Protein AF-A0A6V2JME9-F1 (afdb_monomer_lite)

Radius of gyration: 41.42 Å; chains: 1; bounding box: 98×35×108 Å

Structure (mmCIF, N/CA/C/O backbone):
data_AF-A0A6V2JME9-F1
#
_entry.id   AF-A0A6V2JME9-F1
#
loop_
_atom_site.group_PDB
_atom_site.id
_atom_site.type_symbol
_atom_site.label_atom_id
_atom_site.label_alt_id
_atom_site.label_comp_id
_atom_site.label_asym_id
_atom_site.label_entity_id
_atom_site.label_seq_id
_atom_site.pdbx_PDB_ins_code
_atom_site.Cartn_x
_atom_site.Cartn_y
_atom_site.Cartn_z
_atom_site.occupancy
_atom_site.B_iso_or_equiv
_atom_site.auth_seq_id
_atom_site.auth_comp_id
_atom_site.auth_asym_id
_atom_site.auth_atom_id
_atom_site.pdbx_PDB_model_num
ATOM 1 N N . MET A 1 1 ? 2.080 -9.497 -1.706 1.00 60.25 1 MET A N 1
ATOM 2 C CA . MET A 1 1 ? 0.719 -9.944 -1.326 1.00 60.25 1 MET A CA 1
ATOM 3 C C . MET A 1 1 ? 0.664 -10.525 0.086 1.00 60.25 1 MET A C 1
ATOM 5 O O . MET A 1 1 ? -0.126 -10.019 0.868 1.00 60.25 1 MET A O 1
ATOM 9 N N . LEU A 1 2 ? 1.552 -11.453 0.469 1.00 65.81 2 LEU A N 1
ATOM 10 C CA . LEU A 1 2 ? 1.567 -12.082 1.808 1.00 65.81 2 LEU A CA 1
ATOM 11 C C . LEU A 1 2 ? 1.598 -11.101 3.001 1.00 65.81 2 LEU A C 1
ATOM 13 O O . LEU A 1 2 ? 0.874 -11.279 3.971 1.00 65.81 2 LEU A O 1
ATOM 17 N N . ARG A 1 3 ? 2.382 -10.016 2.930 1.00 70.62 3 ARG A N 1
ATOM 18 C CA . ARG A 1 3 ? 2.455 -9.028 4.026 1.00 70.62 3 ARG A CA 1
ATOM 19 C C . ARG A 1 3 ? 1.145 -8.251 4.232 1.00 70.62 3 ARG A C 1
ATOM 21 O O . ARG A 1 3 ? 0.816 -7.917 5.359 1.00 70.62 3 ARG A O 1
ATOM 28 N N . SER A 1 4 ? 0.388 -7.993 3.161 1.00 71.69 4 SER A N 1
ATOM 29 C CA . SER A 1 4 ? -0.905 -7.295 3.235 1.00 71.69 4 SER A CA 1
ATOM 30 C C . SER A 1 4 ? -2.013 -8.207 3.759 1.00 71.69 4 SER A C 1
ATOM 32 O O . SER A 1 4 ? -2.844 -7.747 4.535 1.00 71.69 4 SER A O 1
ATOM 34 N N . THR A 1 5 ? -2.006 -9.491 3.391 1.00 79.69 5 THR A N 1
ATOM 35 C CA . THR A 1 5 ? -2.973 -10.470 3.908 1.00 79.69 5 THR A CA 1
ATOM 36 C C . THR A 1 5 ? -2.734 -10.767 5.384 1.00 79.69 5 THR A C 1
ATOM 38 O O . THR A 1 5 ? -3.691 -10.837 6.143 1.00 79.69 5 THR A O 1
ATOM 41 N N . LEU A 1 6 ? -1.468 -10.867 5.807 1.00 80.62 6 LEU A N 1
ATOM 42 C CA . LEU A 1 6 ? -1.112 -11.048 7.216 1.00 80.62 6 LEU A CA 1
ATOM 43 C C . LEU A 1 6 ? -1.459 -9.819 8.063 1.00 80.62 6 LEU A C 1
ATOM 45 O O . LEU A 1 6 ? -1.988 -9.978 9.157 1.00 80.62 6 LEU A O 1
ATOM 49 N N . LEU A 1 7 ? -1.206 -8.603 7.559 1.00 79.44 7 LEU A N 1
ATOM 50 C CA . LEU A 1 7 ? -1.550 -7.378 8.288 1.00 79.44 7 LEU A CA 1
ATOM 51 C C . LEU A 1 7 ? -3.068 -7.229 8.443 1.00 79.44 7 LEU A C 1
ATOM 53 O O . LEU A 1 7 ? -3.540 -6.951 9.539 1.00 79.44 7 LEU A O 1
ATOM 57 N N . ASN A 1 8 ? -3.832 -7.500 7.379 1.00 82.75 8 ASN A N 1
ATOM 58 C CA . ASN A 1 8 ? -5.292 -7.502 7.456 1.00 82.75 8 ASN A CA 1
ATOM 59 C C . ASN A 1 8 ? -5.793 -8.559 8.444 1.00 82.75 8 ASN A C 1
ATOM 61 O O . ASN 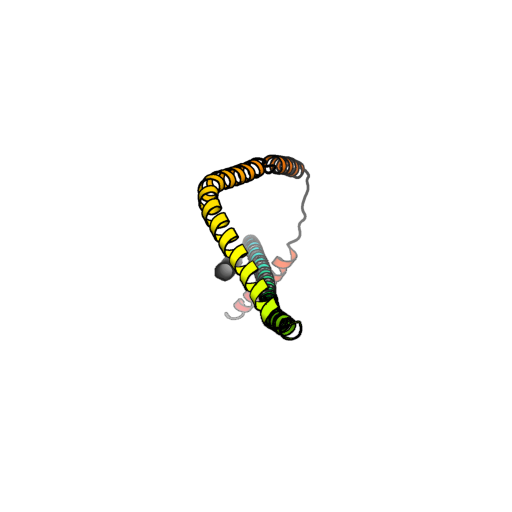A 1 8 ? -6.619 -8.236 9.288 1.00 82.75 8 ASN A O 1
ATOM 65 N N . ALA A 1 9 ? -5.274 -9.790 8.380 1.00 86.81 9 ALA A N 1
ATOM 66 C CA . ALA A 1 9 ? -5.647 -10.855 9.308 1.00 86.81 9 ALA A CA 1
ATOM 67 C C . ALA A 1 9 ? -5.371 -10.464 10.768 1.00 86.81 9 ALA A C 1
ATOM 69 O O . ALA A 1 9 ? -6.242 -10.636 11.609 1.00 86.81 9 ALA A O 1
ATOM 70 N N . ALA A 1 10 ? -4.215 -9.857 11.055 1.00 88.88 10 ALA A N 1
ATOM 71 C CA . ALA A 1 10 ? -3.887 -9.378 12.396 1.00 88.88 10 ALA A CA 1
ATOM 72 C C . ALA A 1 10 ? -4.810 -8.239 12.875 1.00 88.88 10 ALA A C 1
ATOM 74 O O . ALA A 1 10 ? -5.124 -8.152 14.058 1.00 88.88 10 ALA A O 1
ATOM 75 N N . CYS A 1 11 ? -5.256 -7.352 11.980 1.00 89.62 11 CYS A N 1
ATOM 76 C CA . CYS A 1 11 ? -6.258 -6.337 12.318 1.00 89.62 11 CYS A CA 1
ATOM 77 C C . CYS A 1 11 ? -7.638 -6.957 12.582 1.00 89.62 11 CYS A C 1
ATOM 79 O O . CYS A 1 11 ? -8.321 -6.526 13.509 1.00 89.62 11 CYS A O 1
ATOM 81 N N . TYR A 1 12 ? -8.030 -7.983 11.819 1.00 90.44 12 TYR A N 1
ATOM 82 C CA . TYR A 1 12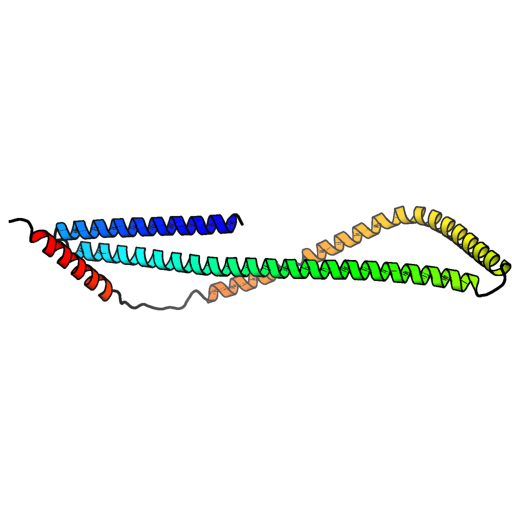 ? -9.270 -8.728 12.053 1.00 90.44 12 TYR A CA 1
ATOM 83 C C . TYR A 1 12 ? -9.262 -9.430 13.413 1.00 90.44 12 TYR A C 1
ATOM 85 O O . TYR A 1 12 ? -10.197 -9.233 14.183 1.00 90.44 12 TYR A O 1
ATOM 93 N N . THR A 1 13 ? -8.195 -10.160 13.752 1.00 93.81 13 THR A N 1
ATOM 94 C CA . THR A 1 13 ? -8.102 -10.847 15.051 1.00 93.81 13 THR A CA 1
ATOM 95 C C . THR A 1 13 ? -8.144 -9.856 16.211 1.00 93.81 13 THR A C 1
ATOM 97 O O . THR A 1 13 ? -8.895 -10.053 17.157 1.00 93.81 13 THR A O 1
ATOM 100 N N . LYS A 1 14 ? -7.424 -8.729 16.114 1.00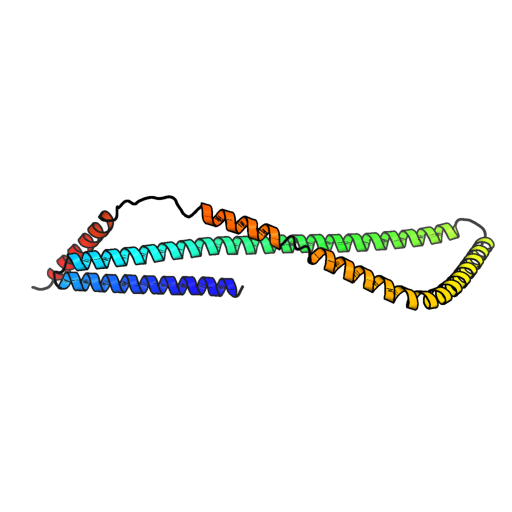 92.81 14 LYS A N 1
ATOM 101 C CA . LYS A 1 14 ? -7.467 -7.675 17.144 1.00 92.81 14 LYS A CA 1
ATOM 102 C C . LYS A 1 14 ? -8.853 -7.052 17.309 1.00 92.81 14 LYS A C 1
ATOM 104 O O . LYS A 1 14 ? -9.241 -6.702 18.418 1.00 92.81 14 LYS A O 1
ATOM 109 N N . LYS A 1 15 ? -9.599 -6.885 16.212 1.00 93.38 15 LYS A N 1
ATOM 110 C CA . LYS A 1 15 ? -10.977 -6.384 16.263 1.00 93.38 15 LYS A CA 1
ATOM 111 C C . LYS A 1 15 ? -11.900 -7.379 16.972 1.00 93.38 15 LYS A C 1
ATOM 113 O O . LYS A 1 15 ? -12.732 -6.954 17.767 1.00 93.38 15 LYS A O 1
ATOM 118 N N . GLU A 1 16 ? -11.750 -8.672 16.692 1.00 94.12 16 GLU A N 1
ATOM 119 C CA . GLU A 1 16 ? -12.508 -9.739 17.359 1.00 94.12 16 GLU A CA 1
ATOM 120 C C . GLU A 1 16 ? -12.180 -9.819 18.856 1.00 94.12 16 GLU A C 1
ATOM 122 O O . GLU A 1 16 ? -13.091 -9.932 19.673 1.00 94.12 16 GLU A O 1
ATOM 127 N N . GLU A 1 17 ? -10.906 -9.684 19.230 1.00 94.75 17 GLU A N 1
ATOM 128 C CA . GLU A 1 17 ? -10.467 -9.623 20.631 1.00 94.75 17 GLU A CA 1
ATOM 129 C C . GLU A 1 17 ? -11.091 -8.433 21.376 1.00 94.75 17 GLU A C 1
ATOM 131 O O . GLU A 1 17 ? -11.661 -8.611 22.452 1.00 94.75 17 GLU A O 1
ATOM 136 N N . ALA A 1 18 ? -11.049 -7.232 20.788 1.00 93.25 18 ALA A N 1
ATOM 137 C CA . ALA A 1 18 ? -11.673 -6.040 21.368 1.00 93.25 18 ALA A CA 1
ATOM 138 C C . ALA A 1 18 ? -13.199 -6.201 21.509 1.00 93.25 18 ALA A C 1
ATOM 140 O O . ALA A 1 18 ? -13.782 -5.808 22.520 1.00 93.25 18 ALA A O 1
ATOM 141 N N . GLN A 1 19 ? -13.852 -6.846 20.536 1.00 94.00 19 GLN A N 1
ATOM 142 C CA . GLN A 1 19 ? -15.281 -7.147 20.611 1.00 94.00 19 GLN A CA 1
ATOM 143 C C . GLN A 1 19 ? -15.602 -8.125 21.748 1.00 94.00 19 GLN A C 1
ATOM 145 O O . GLN A 1 19 ? -16.511 -7.872 22.537 1.00 94.00 19 GLN A O 1
ATOM 150 N N . ALA A 1 20 ? -14.828 -9.203 21.878 1.00 96.44 20 ALA A N 1
ATOM 151 C CA . ALA A 1 20 ? -14.991 -10.160 22.966 1.00 96.44 20 ALA A CA 1
ATOM 152 C C . ALA A 1 20 ? -14.788 -9.494 24.339 1.00 96.44 20 ALA A C 1
ATOM 154 O O . ALA A 1 20 ? -15.557 -9.741 25.269 1.00 96.44 20 ALA A O 1
ATOM 155 N N . ASN A 1 21 ? -13.803 -8.600 24.466 1.00 94.88 21 ASN A N 1
ATOM 156 C CA . ASN A 1 21 ? -13.582 -7.829 25.689 1.00 94.88 21 ASN A CA 1
ATOM 157 C C . ASN A 1 21 ? -14.759 -6.895 26.003 1.00 94.88 21 ASN A C 1
ATOM 159 O O . ASN A 1 21 ? -15.201 -6.839 27.152 1.00 94.88 21 ASN A O 1
ATOM 163 N N . ALA A 1 22 ? -15.309 -6.206 24.998 1.00 94.88 22 ALA A N 1
ATOM 164 C CA . ALA A 1 22 ? -16.492 -5.363 25.162 1.00 94.88 22 ALA A CA 1
ATOM 165 C C . ALA A 1 22 ? -17.704 -6.168 25.672 1.00 94.88 22 ALA A C 1
ATOM 167 O O . ALA A 1 22 ? -18.417 -5.711 26.572 1.00 94.88 22 ALA A O 1
ATOM 168 N N . ASP A 1 23 ? -17.90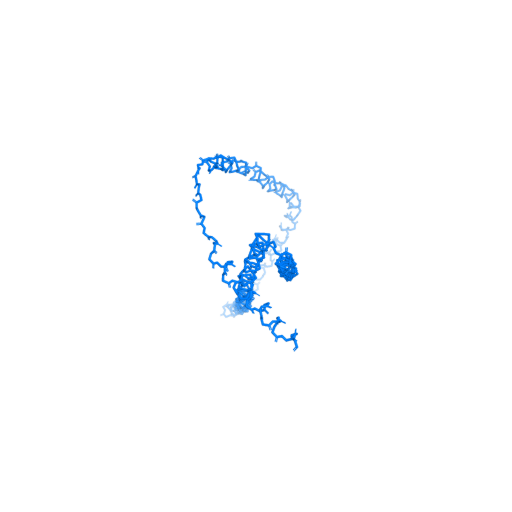8 -7.383 25.158 1.00 94.81 23 ASP A N 1
ATOM 169 C CA . ASP A 1 23 ? -18.977 -8.283 25.603 1.00 94.81 23 ASP A CA 1
ATOM 170 C C . ASP A 1 23 ? -18.750 -8.781 27.041 1.00 94.81 23 ASP A C 1
ATOM 172 O O . ASP A 1 23 ? -19.687 -8.837 27.841 1.00 94.81 23 ASP A O 1
ATOM 176 N N . ILE A 1 24 ? -17.501 -9.073 27.420 1.00 96.88 24 ILE A N 1
ATOM 177 C CA . ILE A 1 24 ? -17.141 -9.434 28.801 1.00 96.88 24 ILE A CA 1
ATOM 178 C C . ILE A 1 24 ? -17.448 -8.276 29.760 1.00 96.88 24 ILE A C 1
ATOM 180 O O . ILE A 1 24 ? -18.040 -8.489 30.822 1.00 96.88 24 ILE A O 1
ATOM 184 N N . TRP A 1 25 ? -17.074 -7.044 29.406 1.00 93.94 25 TRP A N 1
ATOM 185 C CA . TRP A 1 25 ? -17.381 -5.861 30.214 1.00 93.94 25 TRP A CA 1
ATOM 186 C C . TRP A 1 25 ? -18.884 -5.611 30.324 1.00 93.94 25 TRP A C 1
ATOM 188 O O . TRP A 1 25 ? -19.375 -5.274 31.402 1.00 93.94 25 TRP A O 1
ATOM 198 N N . TYR A 1 26 ? -19.631 -5.878 29.254 1.00 92.56 26 TYR A N 1
ATOM 199 C CA . TYR A 1 26 ? -21.087 -5.813 29.260 1.00 92.56 26 TYR A CA 1
ATOM 200 C C . TYR A 1 26 ? -21.717 -6.816 30.238 1.00 92.56 26 TYR A C 1
ATOM 202 O O . TYR A 1 26 ? -22.543 -6.440 31.070 1.00 92.56 26 TYR A O 1
ATOM 210 N N . GLN A 1 27 ? -21.278 -8.077 30.209 1.00 94.81 27 GLN A N 1
ATOM 211 C CA . GLN A 1 27 ? -21.739 -9.103 31.151 1.00 94.81 27 GLN A CA 1
ATOM 212 C C . GLN A 1 27 ? -21.390 -8.751 32.605 1.00 94.81 27 GLN A C 1
ATOM 214 O O . GLN A 1 27 ? -22.204 -8.949 33.511 1.00 94.81 27 GLN A O 1
ATOM 219 N N . ARG A 1 28 ? -20.199 -8.186 32.845 1.00 92.38 28 ARG A N 1
ATOM 220 C CA . ARG A 1 28 ? -19.782 -7.704 34.174 1.00 92.38 28 ARG A CA 1
ATOM 221 C C . ARG A 1 28 ? -20.662 -6.556 34.668 1.00 92.38 28 ARG A C 1
ATOM 223 O O . ARG A 1 28 ? -21.060 -6.577 35.832 1.00 92.38 28 ARG A O 1
ATOM 230 N N . ALA A 1 29 ? -21.009 -5.607 33.798 1.00 91.62 29 ALA A N 1
ATOM 231 C CA . ALA A 1 29 ? -21.920 -4.513 34.130 1.00 91.62 29 ALA A CA 1
ATOM 232 C C . ALA A 1 29 ? -23.316 -5.038 34.508 1.00 91.62 29 ALA A C 1
ATOM 234 O O . ALA A 1 29 ? -23.860 -4.654 35.543 1.00 91.62 29 ALA A O 1
ATOM 235 N N . GLN A 1 30 ? -23.859 -5.988 33.738 1.00 90.38 30 GLN A N 1
ATOM 236 C CA . GLN A 1 30 ? -25.138 -6.636 34.052 1.00 90.38 30 GLN A CA 1
ATOM 237 C C . GLN A 1 30 ? -25.111 -7.355 35.407 1.00 90.38 30 GLN A C 1
ATOM 239 O O . GLN A 1 30 ? -26.049 -7.236 36.196 1.00 90.38 30 GLN A O 1
ATOM 244 N N . LEU A 1 31 ? -24.033 -8.088 35.707 1.00 92.75 31 LEU A N 1
ATOM 245 C CA . LEU A 1 31 ? -23.876 -8.769 36.992 1.00 92.75 31 LEU A CA 1
ATOM 246 C C . LEU A 1 31 ? -23.778 -7.769 38.155 1.00 92.75 31 LEU A C 1
ATOM 248 O O . LEU A 1 31 ? -24.345 -8.010 39.220 1.00 92.75 31 LEU A O 1
ATOM 252 N N . ALA A 1 32 ? -23.081 -6.647 37.970 1.00 91.12 32 ALA A N 1
ATOM 253 C CA . ALA A 1 32 ? -22.985 -5.593 38.976 1.00 91.12 32 ALA A CA 1
ATOM 254 C C . ALA A 1 32 ? -24.353 -4.943 39.259 1.00 91.12 32 ALA A C 1
ATOM 256 O O . ALA A 1 32 ? -24.700 -4.772 40.430 1.00 91.12 32 ALA A O 1
ATOM 257 N N . LEU A 1 33 ? -25.161 -4.686 38.221 1.00 90.56 33 LEU A N 1
ATOM 258 C CA . LEU A 1 33 ? -26.532 -4.175 38.362 1.00 90.56 33 LEU A CA 1
ATOM 259 C C . LEU A 1 33 ? -27.444 -5.151 39.112 1.00 90.56 33 LEU A C 1
ATOM 261 O O . LEU A 1 33 ? -28.122 -4.739 40.049 1.00 90.56 33 LEU A O 1
ATOM 265 N N . LYS A 1 34 ? -27.399 -6.450 38.782 1.00 90.88 34 LYS A N 1
ATOM 266 C CA . LYS A 1 34 ? -28.173 -7.488 39.496 1.00 90.88 34 LYS A CA 1
ATOM 267 C C . LYS A 1 34 ? -27.860 -7.551 40.993 1.00 90.88 34 LYS A C 1
ATOM 269 O O . LYS A 1 34 ? -28.714 -7.919 41.786 1.00 90.88 34 LYS A O 1
ATOM 274 N N . ASN A 1 35 ? -26.637 -7.189 41.379 1.00 92.25 35 ASN A N 1
ATOM 275 C CA . ASN A 1 35 ? -26.197 -7.147 42.773 1.00 92.25 35 ASN A CA 1
ATOM 276 C C . ASN A 1 35 ? -26.369 -5.760 43.428 1.00 92.25 35 ASN A C 1
ATOM 278 O O . ASN A 1 35 ? -25.830 -5.538 44.513 1.00 92.25 35 ASN A O 1
ATOM 282 N N . GLY A 1 36 ? -27.048 -4.812 42.771 1.00 91.12 36 GLY A N 1
ATOM 283 C CA . GLY A 1 36 ? -27.285 -3.456 43.282 1.00 91.12 36 GLY A CA 1
ATOM 284 C C . GLY A 1 36 ? -26.037 -2.565 43.355 1.00 91.12 36 GLY A C 1
ATOM 285 O O . GLY A 1 36 ? -26.057 -1.524 44.007 1.00 91.12 36 GLY A O 1
ATOM 286 N N . LYS A 1 37 ? -24.927 -2.955 42.713 1.00 93.50 37 LYS A N 1
ATOM 287 C CA . LYS A 1 37 ? -23.655 -2.211 42.721 1.00 93.50 37 LYS A CA 1
ATOM 288 C C . LYS A 1 37 ? -23.563 -1.290 41.510 1.00 93.50 37 LYS A C 1
ATOM 290 O O . LYS A 1 37 ? -22.816 -1.551 40.570 1.00 93.50 37 LYS A O 1
ATOM 295 N N . GLU A 1 38 ? -24.317 -0.200 41.548 1.00 91.25 38 GLU A N 1
ATOM 296 C CA . GLU A 1 38 ? -24.464 0.711 40.408 1.00 91.25 38 GLU A CA 1
ATOM 297 C C . GLU A 1 38 ? -23.150 1.393 39.994 1.00 91.25 38 GLU A C 1
ATOM 299 O O . GLU A 1 38 ? -22.848 1.458 38.807 1.00 91.25 38 GLU A O 1
ATOM 304 N N . GLN A 1 39 ? -22.320 1.820 40.952 1.00 91.81 39 GLN A N 1
ATOM 305 C CA . GLN A 1 39 ? -21.022 2.449 40.651 1.00 91.81 39 GLN A CA 1
ATOM 306 C C . GLN A 1 39 ? -20.086 1.501 39.880 1.00 91.81 39 GLN A C 1
ATOM 308 O O . GLN A 1 39 ? -19.516 1.872 38.862 1.00 91.81 39 GLN A O 1
ATOM 313 N N . LEU A 1 40 ? -20.021 0.229 40.288 1.00 91.56 40 LEU A N 1
ATOM 314 C CA . LEU A 1 40 ? -19.212 -0.784 39.603 1.00 91.56 40 LEU A CA 1
ATOM 315 C C . LEU A 1 40 ? -19.750 -1.106 38.197 1.00 91.56 40 LEU A C 1
ATOM 317 O O . LEU A 1 40 ? -18.981 -1.435 37.295 1.00 91.56 40 LEU A O 1
ATOM 321 N N . ALA A 1 41 ? -21.069 -1.021 38.003 1.00 90.88 41 ALA A N 1
ATOM 322 C CA . ALA A 1 41 ? -21.675 -1.178 36.686 1.00 90.88 41 ALA A CA 1
ATOM 323 C C . ALA A 1 41 ? -21.304 -0.020 35.749 1.00 90.88 41 ALA A C 1
ATOM 325 O O . ALA A 1 41 ? -20.997 -0.270 34.585 1.00 90.88 41 ALA A O 1
ATOM 326 N N . ARG A 1 42 ? -21.273 1.219 36.259 1.00 92.62 42 ARG A N 1
ATOM 327 C CA . ARG A 1 42 ? -20.816 2.401 35.508 1.00 92.62 42 ARG A CA 1
ATOM 328 C C . ARG A 1 42 ? -19.366 2.243 35.068 1.00 92.62 42 ARG A C 1
ATOM 330 O O . ARG A 1 42 ? -19.089 2.354 33.878 1.00 92.62 42 ARG A O 1
ATOM 337 N N . ASP A 1 43 ? -18.479 1.865 35.987 1.00 93.19 43 ASP A N 1
ATOM 338 C CA . ASP A 1 43 ? -17.065 1.624 35.677 1.00 93.19 43 ASP A CA 1
ATOM 339 C C . ASP A 1 43 ? -16.890 0.552 34.587 1.00 93.19 43 ASP A C 1
ATOM 341 O O . ASP A 1 43 ? -16.112 0.725 33.648 1.00 93.19 43 ASP A O 1
ATOM 345 N N . ALA A 1 44 ? -17.649 -0.547 34.665 1.00 91.69 44 ALA A N 1
ATOM 346 C CA . ALA A 1 44 ? -17.617 -1.602 33.653 1.00 91.69 44 ALA A CA 1
ATOM 347 C C . ALA A 1 44 ? -18.130 -1.128 32.279 1.00 91.69 44 ALA A C 1
ATOM 349 O O . ALA A 1 44 ? -17.591 -1.539 31.251 1.00 91.69 44 ALA A O 1
ATOM 350 N N . LEU A 1 45 ? -19.138 -0.251 32.235 1.00 93.94 45 LEU A N 1
ATOM 351 C CA . LEU A 1 45 ? -19.621 0.337 30.982 1.00 93.94 45 LEU A CA 1
ATOM 352 C C . LEU A 1 45 ? -18.621 1.321 30.372 1.00 93.94 45 LEU A C 1
ATOM 354 O O . LEU A 1 45 ? -18.464 1.313 29.155 1.00 93.94 45 LEU A O 1
ATOM 358 N N . ILE A 1 46 ? -17.895 2.089 31.187 1.00 95.38 46 ILE A N 1
ATOM 359 C CA . ILE A 1 46 ? -16.805 2.955 30.707 1.00 95.38 46 ILE A CA 1
ATOM 360 C C . ILE A 1 46 ? -15.714 2.108 30.037 1.00 95.38 46 ILE A C 1
ATOM 362 O O . ILE A 1 46 ? -15.250 2.433 28.945 1.00 95.38 46 ILE A O 1
ATOM 366 N N . GLN A 1 47 ? -15.342 0.973 30.640 1.00 93.94 47 GLN A N 1
ATOM 367 C CA . GLN A 1 47 ? -14.379 0.051 30.024 1.00 93.94 47 GLN A CA 1
ATOM 368 C C . GLN A 1 47 ? -14.903 -0.543 28.711 1.00 93.94 47 GLN A C 1
ATOM 370 O O . GLN A 1 47 ? -14.162 -0.648 27.736 1.00 93.94 47 GLN A O 1
ATOM 375 N N . ARG A 1 48 ? -16.194 -0.887 28.646 1.00 94.56 48 ARG A N 1
ATOM 376 C CA . ARG A 1 48 ? -16.827 -1.333 27.398 1.00 94.56 48 ARG A CA 1
ATOM 377 C C . ARG A 1 48 ? -16.778 -0.252 26.317 1.00 94.56 48 ARG A C 1
ATOM 379 O O . ARG A 1 48 ? -16.486 -0.567 25.168 1.00 94.56 48 ARG A O 1
ATOM 386 N N . GLU A 1 49 ? -17.085 0.995 26.662 1.00 95.50 49 GLU A N 1
ATOM 387 C CA . GLU A 1 49 ? -17.044 2.119 25.722 1.00 95.50 49 GLU A CA 1
ATOM 388 C C . GLU A 1 49 ? -15.635 2.315 25.155 1.00 95.50 49 GLU A C 1
ATOM 390 O O . GLU A 1 49 ? -15.482 2.466 23.941 1.00 95.50 49 GLU A O 1
ATOM 395 N N . HIS A 1 50 ? -14.611 2.188 26.002 1.00 95.44 50 HIS A N 1
ATOM 396 C CA . HIS A 1 50 ? -13.219 2.219 25.568 1.00 95.44 50 HIS A CA 1
ATOM 397 C C . HIS A 1 50 ? -12.898 1.118 24.541 1.00 95.44 50 HIS A C 1
ATOM 399 O O . HIS A 1 50 ? -12.351 1.409 23.478 1.00 95.44 50 HIS A O 1
ATOM 405 N N . GLU A 1 51 ? -13.296 -0.134 24.790 1.00 93.62 51 GLU A N 1
ATOM 406 C CA . GLU A 1 51 ? -13.088 -1.238 23.835 1.00 93.62 51 GLU A CA 1
ATOM 407 C C . GLU A 1 51 ? -13.834 -1.007 22.505 1.00 93.62 51 GLU A C 1
ATOM 409 O O . GLU A 1 51 ? -13.312 -1.286 21.422 1.00 93.62 51 GLU A O 1
ATOM 414 N N . LEU A 1 52 ? -15.038 -0.424 22.549 1.00 94.19 52 LEU A N 1
ATOM 415 C CA . 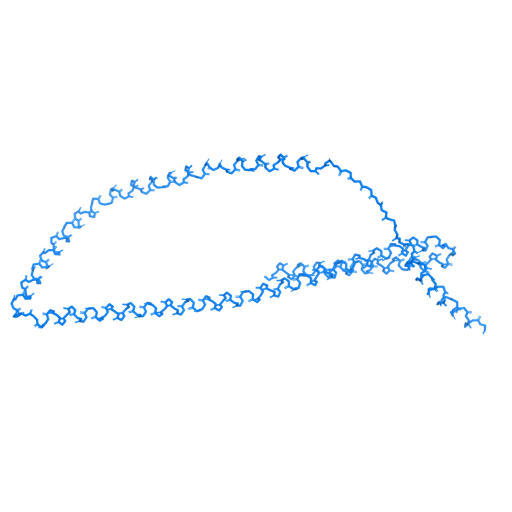LEU A 1 52 ? -15.782 -0.048 21.342 1.00 94.19 52 LEU A CA 1
ATOM 416 C C . LEU A 1 52 ? -15.089 1.077 20.555 1.00 94.19 52 LEU A C 1
ATOM 418 O O . LEU A 1 52 ? -15.130 1.087 19.320 1.00 94.19 52 LEU A O 1
ATOM 422 N N . GLU A 1 53 ? -14.439 2.022 21.231 1.00 95.50 53 GLU A N 1
ATOM 423 C CA . GLU A 1 53 ? -13.626 3.057 20.587 1.00 95.50 53 GLU A CA 1
ATOM 424 C C . GLU A 1 53 ? -12.358 2.472 19.945 1.00 95.50 53 GLU A C 1
ATOM 426 O O . GLU A 1 53 ? -12.016 2.813 18.803 1.00 95.50 53 GLU A O 1
ATOM 431 N N . VAL A 1 54 ? -11.713 1.514 20.616 1.00 94.81 54 VAL A N 1
ATOM 432 C CA . VAL A 1 54 ? -10.602 0.734 20.051 1.00 94.81 54 VAL A CA 1
ATOM 433 C C . VAL A 1 54 ? -11.054 0.013 18.777 1.00 94.81 54 VAL A C 1
ATOM 435 O O . VAL A 1 54 ? -10.387 0.119 17.743 1.00 94.81 54 VAL A O 1
ATOM 438 N N . MET A 1 55 ? -12.226 -0.634 18.785 1.00 95.00 55 MET A N 1
ATOM 439 C CA . MET A 1 55 ? -12.792 -1.269 17.587 1.00 95.00 55 MET A CA 1
ATOM 440 C C . MET A 1 55 ? -13.011 -0.278 16.435 1.00 95.00 55 MET A C 1
ATOM 442 O O . MET A 1 55 ? -12.664 -0.585 15.291 1.00 95.00 55 MET A O 1
ATOM 446 N N . LYS A 1 56 ? -13.571 0.910 16.710 1.00 95.00 56 LYS A N 1
ATOM 447 C CA . LYS A 1 56 ? -13.769 1.965 15.694 1.00 95.00 56 LYS A CA 1
ATOM 448 C C . LYS A 1 56 ? -12.438 2.421 15.097 1.00 95.00 56 LYS A C 1
ATOM 450 O O . LYS A 1 56 ? -12.330 2.590 13.881 1.00 95.00 56 LYS A O 1
ATOM 455 N N . THR A 1 57 ? -11.417 2.567 15.935 1.00 94.81 57 THR A N 1
ATOM 456 C CA . THR A 1 57 ? -10.067 2.946 15.505 1.00 94.81 57 THR A CA 1
ATOM 457 C C . THR A 1 57 ? -9.458 1.887 14.588 1.00 94.81 57 THR A C 1
ATOM 459 O O . THR A 1 57 ? -8.971 2.222 13.507 1.00 94.81 57 THR A O 1
ATOM 462 N N . ILE A 1 58 ? -9.538 0.605 14.962 1.00 93.44 58 ILE A N 1
ATOM 463 C CA . ILE A 1 58 ? -9.052 -0.507 14.128 1.00 93.44 58 ILE A CA 1
ATOM 464 C C . ILE A 1 58 ? -9.813 -0.557 12.796 1.00 93.44 58 ILE A C 1
ATOM 466 O O . ILE A 1 58 ? -9.196 -0.725 11.745 1.00 93.44 58 ILE A O 1
ATOM 470 N N . GLN A 1 59 ? -11.132 -0.345 12.803 1.00 92.94 59 GLN A N 1
ATOM 471 C CA . GLN A 1 59 ? -11.929 -0.306 11.574 1.00 92.94 59 GLN A CA 1
ATOM 472 C C . GLN A 1 59 ? -11.467 0.813 10.626 1.00 92.94 59 GLN A C 1
ATOM 474 O O . GLN A 1 59 ? -11.234 0.561 9.446 1.00 92.94 59 GLN A O 1
ATOM 479 N N . SER A 1 60 ? -11.248 2.022 11.148 1.00 93.69 60 SER A N 1
ATOM 480 C CA . SER A 1 60 ? -10.719 3.149 10.367 1.00 93.69 60 SER A CA 1
ATOM 481 C C . SER A 1 60 ? -9.330 2.857 9.776 1.00 93.69 60 SER A C 1
ATOM 483 O O . SER A 1 60 ? -9.045 3.181 8.616 1.00 93.69 60 SER A O 1
ATOM 485 N N . GLN A 1 61 ? -8.464 2.176 10.537 1.00 90.44 61 GLN A N 1
ATOM 486 C CA . GLN A 1 61 ? -7.158 1.726 10.044 1.00 90.44 61 GLN A CA 1
ATOM 487 C C . GLN A 1 61 ? -7.303 0.729 8.885 1.00 90.44 61 GLN A C 1
ATOM 489 O O . GLN A 1 61 ? -6.599 0.859 7.880 1.00 90.44 61 GLN A O 1
ATOM 494 N N . MET A 1 62 ? -8.239 -0.220 8.982 1.00 90.94 62 MET A N 1
ATOM 495 C CA . MET A 1 62 ? -8.511 -1.193 7.918 1.00 90.94 62 MET A CA 1
ATOM 496 C C . MET A 1 62 ? -9.029 -0.524 6.643 1.00 90.94 62 MET A C 1
ATOM 498 O O . MET A 1 62 ? -8.567 -0.854 5.548 1.00 90.94 62 MET A O 1
ATOM 502 N N . ASP A 1 63 ? -9.935 0.444 6.770 1.00 90.75 63 ASP A N 1
ATOM 503 C CA . ASP A 1 63 ? -10.487 1.172 5.626 1.00 90.75 63 ASP A CA 1
ATOM 504 C C . ASP A 1 63 ? -9.392 1.982 4.917 1.00 90.75 63 ASP A C 1
ATOM 506 O O . ASP A 1 63 ? -9.231 1.905 3.692 1.00 90.75 63 ASP A O 1
ATOM 510 N N . THR A 1 64 ? -8.556 2.675 5.696 1.00 90.25 64 THR A N 1
ATOM 511 C CA . THR A 1 64 ? -7.397 3.426 5.192 1.00 90.25 64 THR A CA 1
ATOM 512 C C . THR A 1 64 ? -6.415 2.510 4.458 1.00 90.25 64 THR A C 1
ATOM 514 O O . THR A 1 64 ? -5.975 2.811 3.343 1.00 90.25 64 THR A O 1
ATOM 517 N N . GLN A 1 65 ? -6.099 1.352 5.043 1.00 88.00 65 GLN A N 1
ATOM 518 C CA . GLN A 1 65 ? -5.214 0.367 4.428 1.00 88.00 65 GLN A CA 1
ATOM 519 C C . GLN A 1 65 ? -5.821 -0.228 3.145 1.00 88.00 65 GLN A C 1
ATOM 521 O O . GLN A 1 65 ? -5.104 -0.460 2.163 1.00 88.00 65 GLN A O 1
ATOM 526 N N . GLY A 1 66 ? -7.138 -0.439 3.119 1.00 88.19 66 GLY A N 1
ATOM 527 C CA . GLY A 1 66 ? -7.873 -0.901 1.946 1.00 88.19 66 GLY A CA 1
ATOM 528 C C . GLY A 1 66 ? -7.762 0.075 0.775 1.00 88.19 66 GLY A C 1
ATOM 529 O O . GLY A 1 66 ? -7.437 -0.332 -0.344 1.00 88.19 66 GLY A O 1
ATOM 530 N N . VAL A 1 67 ? -7.957 1.370 1.029 1.00 91.56 67 VAL A N 1
ATOM 531 C CA . VAL A 1 67 ? -7.805 2.431 0.018 1.00 91.56 67 VAL A CA 1
ATOM 532 C C . VAL A 1 67 ? -6.365 2.510 -0.492 1.00 91.56 67 VAL A C 1
ATOM 534 O O . VAL A 1 67 ? -6.142 2.527 -1.706 1.00 91.56 67 VAL A O 1
ATOM 537 N N . ALA A 1 68 ? -5.377 2.492 0.407 1.00 88.19 68 ALA A N 1
ATOM 538 C CA . ALA A 1 68 ? -3.964 2.521 0.029 1.00 88.19 68 ALA A CA 1
ATOM 539 C C . ALA A 1 68 ? -3.580 1.327 -0.864 1.00 88.19 68 ALA A C 1
ATOM 541 O O . ALA A 1 68 ? -2.892 1.493 -1.873 1.00 88.19 68 ALA A O 1
ATOM 542 N N . THR A 1 69 ? -4.079 0.131 -0.537 1.00 89.75 69 THR A N 1
ATOM 543 C CA . THR A 1 69 ? -3.818 -1.091 -1.311 1.00 89.75 69 THR A CA 1
ATOM 544 C C . THR A 1 69 ? -4.451 -1.028 -2.703 1.00 89.75 69 THR A C 1
ATOM 546 O O . THR A 1 69 ? -3.800 -1.387 -3.685 1.00 89.75 69 THR A O 1
ATOM 549 N N . LYS A 1 70 ? -5.687 -0.518 -2.820 1.00 89.94 70 LYS A N 1
ATOM 550 C CA . LYS A 1 70 ? -6.349 -0.309 -4.120 1.00 89.94 70 LYS A CA 1
ATOM 551 C C . LYS A 1 70 ? -5.566 0.664 -5.001 1.00 89.94 70 LYS A C 1
ATOM 553 O O . LYS A 1 70 ? -5.257 0.331 -6.142 1.00 89.94 70 LYS A O 1
ATOM 558 N N . LYS A 1 71 ? -5.153 1.806 -4.444 1.00 92.00 71 LYS A N 1
ATOM 559 C CA . LYS A 1 71 ? -4.344 2.807 -5.155 1.00 92.00 71 LYS A CA 1
ATOM 560 C C . LYS A 1 71 ? -3.012 2.234 -5.646 1.00 92.00 71 LYS A C 1
ATOM 562 O O . LYS A 1 71 ? -2.600 2.507 -6.771 1.00 92.00 71 LYS A O 1
ATOM 567 N N . LEU A 1 72 ? -2.339 1.423 -4.827 1.00 90.06 72 LEU A N 1
ATOM 568 C CA . LEU A 1 72 ? -1.109 0.735 -5.231 1.00 90.06 72 LEU A CA 1
ATOM 569 C C . LEU A 1 72 ? -1.358 -0.233 -6.392 1.00 90.06 72 LEU A C 1
ATOM 571 O O . LEU A 1 72 ? -0.581 -0.259 -7.342 1.00 90.06 72 LEU A O 1
ATOM 575 N N . TYR A 1 73 ? -2.448 -0.998 -6.344 1.00 91.88 73 TYR A N 1
ATOM 576 C CA . TYR A 1 73 ? -2.797 -1.942 -7.403 1.00 91.88 73 TYR A CA 1
ATOM 577 C C . TYR A 1 73 ? -3.135 -1.245 -8.729 1.00 91.88 73 TYR A C 1
ATOM 579 O O . TYR A 1 73 ? -2.687 -1.671 -9.794 1.00 91.88 73 TYR A O 1
ATOM 587 N N . GLU A 1 74 ? -3.873 -0.138 -8.672 1.00 95.00 74 GLU A N 1
ATOM 588 C CA . GLU A 1 74 ? -4.126 0.719 -9.833 1.00 95.00 74 GLU A CA 1
ATOM 589 C C . GLU A 1 74 ? -2.824 1.310 -10.389 1.00 95.00 74 GLU A C 1
ATOM 591 O O . GLU A 1 74 ? -2.592 1.268 -11.597 1.00 95.00 74 GLU A O 1
ATOM 596 N N . GLY A 1 75 ? -1.931 1.776 -9.511 1.00 94.50 75 GLY A N 1
ATOM 597 C CA . GLY A 1 75 ? -0.604 2.262 -9.889 1.00 94.50 75 GLY A CA 1
ATOM 598 C C . GLY A 1 75 ? 0.235 1.206 -10.611 1.00 94.50 75 GLY A C 1
ATOM 599 O O . GLY A 1 75 ? 0.831 1.509 -11.643 1.00 94.50 75 GLY A O 1
ATOM 600 N N . ILE A 1 76 ? 0.231 -0.042 -10.128 1.00 94.94 76 ILE A N 1
ATOM 601 C CA . ILE A 1 76 ? 0.919 -1.167 -10.784 1.00 94.94 76 ILE A CA 1
ATOM 602 C C . ILE A 1 76 ? 0.364 -1.392 -12.192 1.00 94.94 76 ILE A C 1
ATOM 604 O O . ILE A 1 76 ? 1.142 -1.474 -13.136 1.00 94.94 76 ILE A O 1
ATOM 608 N N . LYS A 1 77 ? -0.962 -1.410 -12.370 1.00 95.31 77 LYS A N 1
ATOM 609 C CA . LYS A 1 77 ? -1.573 -1.580 -13.701 1.00 95.31 77 LYS A CA 1
ATOM 610 C C . LYS A 1 77 ? -1.159 -0.484 -14.682 1.00 95.31 77 LYS A C 1
ATOM 612 O O . LYS A 1 77 ? -0.884 -0.769 -15.846 1.00 95.31 77 LYS A O 1
ATOM 617 N N . VAL A 1 78 ? -1.112 0.764 -14.219 1.00 96.12 78 VAL A N 1
ATOM 618 C CA . VAL A 1 78 ? -0.659 1.896 -15.039 1.00 96.12 78 VAL A CA 1
ATOM 619 C C . VAL A 1 78 ? 0.819 1.746 -15.402 1.00 96.12 78 VAL A C 1
ATOM 621 O O . VAL A 1 78 ? 1.195 1.992 -16.547 1.00 96.12 78 VAL A O 1
ATOM 624 N N . LEU A 1 79 ? 1.661 1.333 -14.453 1.00 95.75 79 LEU A N 1
ATOM 625 C CA . LEU A 1 79 ? 3.081 1.093 -14.705 1.00 95.75 79 LEU A CA 1
ATOM 626 C C . LEU A 1 79 ? 3.295 -0.057 -15.692 1.00 95.75 79 LEU A C 1
ATOM 628 O O . LEU A 1 79 ? 4.062 0.110 -16.635 1.00 95.75 79 LEU A O 1
ATOM 632 N N . ASP A 1 80 ? 2.568 -1.163 -15.555 1.00 94.38 80 ASP A N 1
ATOM 633 C CA . ASP A 1 80 ? 2.621 -2.284 -16.497 1.00 94.38 80 ASP A CA 1
ATOM 634 C C . ASP A 1 80 ? 2.217 -1.857 -17.913 1.00 94.38 80 ASP A C 1
ATOM 636 O O . ASP A 1 80 ? 2.867 -2.234 -18.891 1.00 94.38 80 ASP A O 1
ATOM 640 N N . ALA A 1 81 ? 1.176 -1.028 -18.043 1.00 95.81 81 ALA A N 1
ATOM 641 C CA . ALA A 1 81 ? 0.775 -0.472 -19.332 1.00 95.81 81 ALA A CA 1
ATOM 642 C C . ALA A 1 81 ? 1.886 0.400 -19.945 1.00 95.81 81 ALA A C 1
ATOM 644 O O . ALA A 1 81 ? 2.230 0.221 -21.114 1.00 95.81 81 ALA A O 1
ATOM 645 N N . LYS A 1 82 ? 2.510 1.278 -19.147 1.00 95.75 82 LYS A N 1
ATOM 646 C CA . LYS A 1 82 ? 3.643 2.111 -19.589 1.00 95.75 82 LYS A CA 1
ATOM 647 C C . LYS A 1 82 ? 4.866 1.282 -19.978 1.00 95.75 82 LYS A C 1
ATOM 649 O O . LYS A 1 82 ? 5.529 1.607 -20.959 1.00 95.75 82 LYS A O 1
ATOM 654 N N . ILE A 1 83 ? 5.161 0.207 -19.246 1.00 95.25 83 ILE A N 1
ATOM 655 C CA . ILE A 1 83 ? 6.260 -0.715 -19.565 1.00 95.25 83 ILE A CA 1
ATOM 656 C C . ILE A 1 83 ? 6.004 -1.395 -20.912 1.00 95.25 83 ILE A C 1
ATOM 658 O O . ILE A 1 83 ? 6.903 -1.459 -21.749 1.00 95.25 83 ILE A O 1
ATOM 662 N N . ARG A 1 84 ? 4.775 -1.862 -21.163 1.00 95.88 84 ARG A N 1
ATOM 663 C CA . ARG A 1 84 ? 4.402 -2.460 -22.455 1.00 95.88 84 ARG A CA 1
ATOM 664 C C . ARG A 1 84 ? 4.520 -1.462 -23.603 1.00 95.88 84 ARG A C 1
ATOM 666 O O . ARG A 1 84 ? 5.079 -1.804 -24.641 1.00 95.88 84 ARG A O 1
ATOM 673 N N . GLU A 1 85 ? 4.054 -0.230 -23.408 1.00 94.19 85 GLU A N 1
ATOM 674 C CA . GLU A 1 85 ? 4.187 0.837 -24.405 1.00 94.19 85 GLU A CA 1
ATOM 675 C C . GLU A 1 85 ? 5.663 1.148 -24.704 1.00 94.19 85 GLU A C 1
ATOM 677 O O . GLU A 1 85 ? 6.064 1.230 -25.866 1.00 94.19 85 GLU A O 1
ATOM 682 N N . ALA A 1 86 ? 6.495 1.272 -23.667 1.00 94.88 86 ALA A N 1
ATOM 683 C CA . ALA A 1 86 ? 7.925 1.523 -23.815 1.00 94.88 86 ALA A CA 1
ATOM 684 C C . ALA A 1 86 ? 8.648 0.371 -24.535 1.00 94.88 86 ALA A C 1
ATOM 686 O O . ALA A 1 86 ? 9.473 0.623 -25.413 1.00 94.88 86 ALA A O 1
ATOM 687 N N . ASN A 1 87 ? 8.309 -0.883 -24.220 1.00 93.50 87 ASN A N 1
ATOM 688 C CA . ASN A 1 87 ? 8.860 -2.053 -24.906 1.00 93.50 87 ASN A CA 1
ATOM 689 C C . ASN A 1 87 ? 8.452 -2.093 -26.383 1.00 93.50 87 ASN A C 1
ATOM 691 O O . ASN A 1 87 ? 9.305 -2.307 -27.240 1.00 93.50 87 ASN A O 1
ATOM 695 N N . SER A 1 88 ? 7.190 -1.793 -26.698 1.00 94.19 88 SER A N 1
ATOM 696 C CA . SER A 1 88 ? 6.723 -1.704 -28.085 1.00 94.19 88 SER A CA 1
ATOM 697 C C . SER A 1 88 ? 7.461 -0.609 -28.869 1.00 94.19 88 SER A C 1
ATOM 699 O O . SER A 1 88 ? 7.930 -0.853 -29.981 1.00 94.19 88 SER A O 1
ATOM 701 N N . LYS A 1 89 ? 7.677 0.572 -28.269 1.00 94.81 89 LYS A N 1
ATOM 702 C CA . LYS A 1 89 ? 8.493 1.639 -28.879 1.00 94.81 89 LYS A CA 1
ATOM 703 C C . LYS A 1 89 ? 9.939 1.202 -29.090 1.00 94.81 89 LYS A C 1
ATOM 705 O O . LYS A 1 89 ? 10.504 1.458 -30.149 1.00 94.81 89 LYS A O 1
ATOM 710 N N . LYS A 1 90 ? 10.544 0.526 -28.110 1.00 94.19 90 LYS A N 1
ATOM 711 C CA . LYS A 1 90 ? 11.896 -0.035 -28.240 1.00 94.19 90 LYS A CA 1
ATOM 712 C C . LYS A 1 90 ? 11.979 -0.988 -29.435 1.00 94.19 90 LYS A C 1
ATOM 714 O O . LYS A 1 90 ? 12.880 -0.841 -30.256 1.00 94.19 90 LYS A O 1
ATOM 719 N N . GLU A 1 91 ? 11.047 -1.929 -29.559 1.00 92.81 91 GLU A N 1
ATOM 720 C CA . GLU A 1 91 ? 10.995 -2.868 -30.688 1.00 92.81 91 GLU A CA 1
ATOM 721 C C . GLU A 1 91 ? 10.810 -2.144 -32.027 1.00 92.81 91 GLU A C 1
ATOM 723 O O . GLU A 1 91 ? 11.512 -2.448 -32.993 1.00 92.81 91 GLU A O 1
ATOM 728 N N . GLN A 1 92 ? 9.953 -1.122 -32.070 1.00 93.50 92 GLN A N 1
ATOM 729 C CA . GLN A 1 92 ? 9.773 -0.274 -33.247 1.00 93.50 92 GLN A CA 1
ATOM 730 C C . GLN A 1 92 ? 11.071 0.448 -33.645 1.00 93.50 92 GLN A C 1
ATOM 732 O O . GLN A 1 92 ? 11.421 0.476 -34.827 1.00 93.50 92 GLN A O 1
ATOM 737 N N . TYR A 1 93 ? 11.807 1.018 -32.686 1.00 93.94 93 TYR A N 1
ATOM 738 C CA . TYR A 1 93 ? 13.085 1.679 -32.961 1.00 93.94 93 TYR A CA 1
ATOM 739 C C . TYR A 1 93 ? 14.147 0.698 -33.454 1.00 93.94 93 TYR A C 1
ATOM 741 O O . TYR A 1 93 ? 14.863 1.015 -34.402 1.00 93.94 93 TYR A O 1
ATOM 749 N N . ILE A 1 94 ? 14.211 -0.507 -32.880 1.00 94.00 94 ILE A N 1
ATOM 750 C CA . ILE A 1 94 ? 15.114 -1.566 -33.350 1.00 94.00 94 ILE A CA 1
ATOM 751 C C . ILE A 1 94 ? 14.775 -1.957 -34.793 1.00 94.00 94 ILE A C 1
ATOM 753 O O . ILE A 1 94 ? 15.673 -2.050 -35.628 1.00 94.00 94 ILE A O 1
ATOM 757 N N . ALA A 1 95 ? 13.492 -2.149 -35.114 1.00 94.00 95 ALA A N 1
ATOM 758 C CA . ALA A 1 95 ? 13.061 -2.468 -36.473 1.00 94.00 95 ALA A CA 1
ATOM 759 C C . ALA A 1 95 ? 13.422 -1.348 -37.463 1.00 94.00 95 ALA A C 1
ATOM 761 O O . ALA A 1 95 ? 13.939 -1.620 -38.548 1.00 94.00 95 ALA A O 1
ATOM 762 N N . ARG A 1 96 ? 13.221 -0.082 -37.073 1.00 87.56 96 ARG A N 1
ATOM 763 C CA . ARG A 1 96 ? 13.571 1.080 -37.900 1.00 87.56 96 ARG A CA 1
ATOM 764 C C . ARG A 1 96 ? 15.076 1.204 -38.125 1.00 87.56 96 ARG A C 1
ATOM 766 O O . ARG A 1 96 ? 15.485 1.481 -39.246 1.00 87.56 96 ARG A O 1
ATOM 773 N N . ALA A 1 97 ? 15.883 0.975 -37.091 1.00 90.25 97 ALA A N 1
ATOM 774 C CA . ALA A 1 97 ? 17.338 0.981 -37.197 1.00 90.25 97 ALA A CA 1
ATOM 775 C C . ALA A 1 97 ? 17.829 -0.116 -38.152 1.00 90.25 97 ALA A C 1
ATOM 777 O O . ALA A 1 97 ? 18.592 0.179 -39.064 1.00 90.25 97 ALA A O 1
ATOM 778 N N . LYS A 1 98 ? 17.310 -1.347 -38.027 1.00 91.44 98 LYS A N 1
ATOM 779 C CA . LYS A 1 98 ? 17.632 -2.451 -38.949 1.00 91.44 98 LYS A CA 1
ATOM 780 C C . LYS A 1 98 ? 17.232 -2.147 -40.397 1.00 91.44 98 LYS A C 1
ATOM 782 O O . LYS A 1 98 ? 17.975 -2.466 -41.322 1.00 91.44 98 LYS A O 1
ATOM 787 N N . ALA A 1 99 ? 16.074 -1.522 -40.612 1.00 89.81 99 ALA A N 1
ATOM 788 C CA . ALA A 1 99 ? 15.632 -1.118 -41.947 1.00 89.81 99 ALA A CA 1
ATOM 789 C C . ALA A 1 99 ? 16.518 -0.010 -42.542 1.00 89.81 99 ALA A C 1
ATOM 791 O O . ALA A 1 99 ? 16.866 -0.071 -43.722 1.00 89.81 99 ALA A O 1
ATOM 792 N N . ALA A 1 100 ? 16.909 0.976 -41.730 1.00 90.75 100 ALA A N 1
ATOM 793 C CA . ALA A 1 100 ? 17.829 2.033 -42.139 1.00 90.75 100 ALA A CA 1
ATOM 794 C C . ALA A 1 100 ? 19.221 1.470 -42.467 1.00 90.75 100 ALA A C 1
ATOM 796 O O . ALA A 1 100 ? 19.762 1.803 -43.514 1.00 90.75 100 ALA A O 1
ATOM 797 N N . GLU A 1 101 ? 19.750 0.561 -41.644 1.00 89.38 101 GLU A N 1
ATOM 798 C CA . GLU A 1 101 ? 21.022 -0.130 -41.891 1.00 89.38 101 GLU A CA 1
ATOM 799 C C . GLU A 1 101 ? 20.980 -0.944 -43.193 1.00 89.38 101 GLU A C 1
ATOM 801 O O . GLU A 1 101 ? 21.902 -0.872 -44.000 1.00 89.38 101 GLU A O 1
ATOM 806 N N . SER A 1 102 ? 19.891 -1.680 -43.440 1.00 90.81 102 SER A N 1
ATOM 807 C CA . SER A 1 102 ? 19.696 -2.420 -44.694 1.00 90.81 102 SER A CA 1
ATOM 808 C C . SER A 1 102 ? 19.636 -1.483 -45.904 1.00 90.81 102 SER A C 1
ATOM 810 O O . SER A 1 102 ? 20.299 -1.718 -46.910 1.00 90.81 102 SER A O 1
ATOM 812 N N . THR A 1 103 ? 18.905 -0.371 -45.789 1.00 87.44 103 THR A N 1
ATOM 813 C CA . THR A 1 103 ? 18.803 0.636 -46.856 1.00 87.44 103 THR A CA 1
ATOM 814 C C . THR A 1 103 ? 20.150 1.303 -47.125 1.00 87.44 103 THR A C 1
ATOM 816 O O . THR A 1 103 ? 20.513 1.492 -48.281 1.00 87.44 103 THR A O 1
ATOM 819 N N . GLN A 1 104 ? 20.914 1.627 -46.077 1.00 88.75 104 GLN A N 1
ATOM 820 C CA . GLN A 1 104 ? 22.265 2.167 -46.201 1.00 88.75 104 GLN A CA 1
ATOM 821 C C . GLN A 1 104 ? 23.182 1.169 -46.905 1.00 88.75 104 GLN A C 1
ATOM 823 O O . GLN A 1 104 ? 23.805 1.532 -47.892 1.00 88.75 104 GLN A O 1
ATOM 828 N N . LYS A 1 105 ? 23.187 -0.101 -46.483 1.00 84.44 105 LYS A N 1
ATOM 829 C CA . LYS A 1 105 ? 23.956 -1.164 -47.145 1.00 84.44 105 LYS A CA 1
ATOM 830 C C . LYS A 1 105 ? 23.589 -1.304 -48.625 1.00 84.44 105 LYS A C 1
ATOM 832 O O . LYS A 1 105 ? 24.481 -1.385 -49.461 1.00 84.44 105 LYS A O 1
ATOM 837 N N . ILE A 1 106 ? 22.296 -1.287 -48.964 1.00 78.06 106 ILE A N 1
ATOM 838 C CA . ILE A 1 106 ? 21.827 -1.331 -50.359 1.00 78.06 106 ILE A CA 1
ATOM 839 C C . ILE A 1 106 ? 22.307 -0.101 -51.138 1.00 78.06 106 ILE A C 1
ATOM 841 O O . ILE A 1 106 ? 22.773 -0.245 -52.265 1.00 78.06 106 ILE A O 1
ATOM 845 N N . ASN A 1 107 ? 22.222 1.094 -50.554 1.00 79.69 107 ASN A N 1
ATOM 846 C CA . ASN A 1 107 ? 22.683 2.326 -51.191 1.00 79.69 107 ASN A CA 1
ATOM 847 C C . ASN A 1 107 ? 24.205 2.360 -51.363 1.00 79.69 107 ASN A C 1
ATOM 849 O O . ASN A 1 107 ? 24.669 2.798 -52.408 1.00 79.69 107 ASN A O 1
ATOM 853 N N . ASP A 1 108 ? 24.979 1.868 -50.396 1.00 79.62 108 ASP A N 1
ATOM 854 C CA . ASP A 1 108 ? 26.435 1.743 -50.496 1.00 79.62 108 ASP A CA 1
ATOM 855 C C . ASP A 1 108 ? 26.815 0.755 -51.612 1.00 79.62 108 ASP A C 1
ATOM 857 O O . ASP A 1 108 ? 27.692 1.043 -52.428 1.00 79.62 108 ASP A O 1
ATOM 861 N N . MET A 1 109 ? 26.100 -0.374 -51.717 1.00 77.75 109 MET A N 1
ATOM 862 C CA . MET A 1 109 ? 26.262 -1.338 -52.813 1.00 77.75 109 MET A CA 1
ATOM 863 C C . MET A 1 109 ? 25.872 -0.745 -54.173 1.00 77.75 109 MET A C 1
ATOM 865 O O . MET A 1 109 ? 26.587 -0.940 -55.153 1.00 77.75 109 MET A O 1
ATOM 869 N N . LEU A 1 110 ? 24.758 -0.010 -54.250 1.00 70.12 110 LEU A N 1
ATOM 870 C CA . LEU A 1 110 ? 24.289 0.615 -55.486 1.00 70.12 110 LEU A CA 1
ATOM 871 C C . LEU A 1 110 ? 25.212 1.758 -55.921 1.00 70.12 110 LEU A C 1
ATOM 873 O O . LEU A 1 110 ? 25.559 1.829 -57.093 1.00 70.12 110 LEU A O 1
ATOM 877 N N . SER A 1 111 ? 25.672 2.591 -54.985 1.00 67.31 111 SER A N 1
ATOM 878 C CA . SER A 1 111 ? 26.681 3.635 -55.209 1.00 67.31 111 SER A CA 1
ATOM 879 C C . SER A 1 111 ? 27.991 3.034 -55.726 1.00 67.31 111 SER A C 1
ATOM 881 O O . SER A 1 111 ? 28.561 3.537 -56.694 1.00 67.31 111 SER A O 1
ATOM 883 N N . GLY A 1 112 ? 28.402 1.887 -55.172 1.00 59.81 112 GLY A N 1
ATOM 884 C CA . GLY A 1 112 ? 29.512 1.085 -55.691 1.00 59.81 112 GLY A CA 1
ATOM 885 C C . GLY A 1 112 ? 29.279 0.496 -57.090 1.00 59.81 112 GLY A C 1
ATOM 886 O O . GLY A 1 112 ? 30.246 0.157 -57.764 1.00 59.81 112 GLY A O 1
ATOM 887 N N . MET A 1 113 ? 28.028 0.398 -57.555 1.00 56.84 113 MET A N 1
ATOM 888 C CA . MET A 1 113 ? 27.668 -0.173 -58.859 1.00 56.84 113 MET A CA 1
ATOM 889 C C . MET A 1 113 ? 27.398 0.889 -59.940 1.00 56.84 113 MET A C 1
ATOM 891 O O . MET A 1 113 ? 27.640 0.638 -61.118 1.00 56.84 113 MET A O 1
ATOM 895 N N . THR A 1 114 ? 26.914 2.082 -59.575 1.00 54.59 114 THR A N 1
ATOM 896 C CA . THR A 1 114 ? 26.560 3.150 -60.533 1.00 54.59 114 THR A CA 1
ATOM 897 C C . THR A 1 114 ? 27.696 4.123 -60.863 1.00 54.59 114 THR A C 1
ATOM 899 O O . THR A 1 114 ? 27.532 4.956 -61.752 1.00 54.59 114 THR A O 1
ATOM 902 N N . GLY A 1 115 ? 28.852 4.024 -60.201 1.00 59.03 115 GLY A N 1
ATOM 903 C CA . GLY A 1 115 ? 29.996 4.908 -60.429 1.00 59.03 115 GLY A CA 1
ATOM 904 C C . GLY A 1 115 ? 31.304 4.158 -60.677 1.00 59.03 115 GLY A C 1
ATOM 905 O O . GLY A 1 115 ? 32.002 3.835 -59.725 1.00 59.03 115 GLY A O 1
ATOM 906 N N . MET A 1 116 ? 31.674 4.040 -61.958 1.00 51.47 116 MET A N 1
ATOM 907 C CA . MET A 1 116 ? 33.020 3.740 -62.491 1.00 51.47 116 MET A CA 1
ATOM 908 C C . MET A 1 116 ? 33.367 2.250 -62.687 1.00 51.47 116 MET A C 1
ATOM 910 O O . MET A 1 116 ? 33.448 1.463 -61.754 1.00 51.47 116 MET A O 1
ATOM 914 N N . THR A 1 117 ? 33.558 1.902 -63.967 1.00 57.28 117 THR A N 1
ATOM 915 C CA . THR A 1 117 ? 34.403 0.828 -64.524 1.00 57.28 117 THR A CA 1
ATOM 916 C C . THR A 1 117 ? 34.889 -0.255 -63.553 1.00 57.28 117 THR A C 1
ATOM 918 O O . THR A 1 117 ? 35.730 -0.002 -62.700 1.00 57.28 117 THR A O 1
ATOM 921 N N . SER A 1 118 ? 34.448 -1.500 -63.789 1.00 58.91 118 SER A N 1
ATOM 922 C CA . SER A 1 118 ? 34.736 -2.732 -63.017 1.00 58.91 118 SER A CA 1
ATOM 923 C C . SER A 1 118 ? 36.185 -2.970 -62.542 1.00 58.91 118 SER A C 1
ATOM 925 O O . SER A 1 118 ? 36.394 -3.765 -61.630 1.00 58.91 118 SER A O 1
ATOM 927 N N . MET A 1 119 ? 37.174 -2.274 -63.105 1.00 58.47 119 MET A N 1
ATOM 928 C CA . MET A 1 119 ? 38.587 -2.383 -62.742 1.00 58.47 119 MET A CA 1
ATOM 929 C C . MET A 1 119 ? 38.987 -1.512 -61.534 1.00 58.47 119 MET A C 1
ATOM 931 O O . MET A 1 119 ? 39.836 -1.921 -60.747 1.00 58.47 119 MET A O 1
ATOM 935 N N . ASP A 1 120 ? 38.346 -0.357 -61.321 1.00 61.72 120 ASP A N 1
ATOM 936 C CA . ASP A 1 120 ? 38.626 0.509 -60.160 1.00 61.72 120 ASP A CA 1
ATOM 937 C C . ASP A 1 120 ? 38.008 -0.043 -58.865 1.00 61.72 120 ASP A C 1
ATOM 939 O O . ASP A 1 120 ? 38.553 0.132 -57.774 1.00 61.72 120 ASP A O 1
ATOM 943 N N . ALA A 1 121 ? 36.884 -0.759 -58.980 1.00 57.50 121 ALA A N 1
ATOM 944 C CA . ALA A 1 121 ? 36.270 -1.482 -57.868 1.00 57.50 121 ALA A CA 1
ATOM 945 C C . ALA A 1 121 ? 37.151 -2.650 -57.387 1.00 57.50 121 ALA A C 1
ATOM 947 O O . ALA A 1 121 ? 37.265 -2.870 -56.182 1.00 57.50 121 ALA A O 1
ATOM 948 N N . PHE A 1 122 ? 37.822 -3.345 -58.315 1.00 54.06 122 PHE A N 1
ATOM 949 C CA . PHE A 1 122 ? 38.803 -4.385 -57.994 1.00 54.06 122 PHE A CA 1
ATOM 950 C C . PHE A 1 122 ? 39.998 -3.811 -57.236 1.00 54.06 122 PHE A C 1
ATOM 952 O O . PHE A 1 122 ? 40.357 -4.329 -56.187 1.00 54.06 122 PHE A O 1
ATOM 959 N N . LYS A 1 123 ? 40.541 -2.684 -57.704 1.00 68.19 123 LYS A N 1
ATOM 960 C CA . LYS A 1 123 ? 41.713 -2.044 -57.097 1.00 68.19 123 LYS A CA 1
ATOM 961 C C . LYS A 1 123 ? 41.457 -1.533 -55.674 1.00 68.19 123 LYS A C 1
ATOM 963 O O . LYS A 1 123 ? 42.308 -1.648 -54.806 1.00 68.19 123 LYS A O 1
ATOM 968 N N . ARG A 1 124 ? 40.250 -1.027 -55.402 1.00 63.44 124 ARG A N 1
ATOM 969 C CA . ARG A 1 124 ? 39.842 -0.608 -54.047 1.00 63.44 124 ARG A CA 1
ATOM 970 C C . ARG A 1 124 ? 39.530 -1.779 -53.127 1.00 63.44 124 ARG A C 1
ATOM 972 O O . ARG A 1 124 ? 39.681 -1.651 -51.918 1.00 63.44 124 ARG A O 1
ATOM 979 N N . MET A 1 125 ? 39.044 -2.893 -53.673 1.00 58.19 125 MET A N 1
ATOM 980 C CA . MET A 1 125 ? 38.876 -4.118 -52.897 1.00 58.19 125 MET A CA 1
ATOM 981 C C . MET A 1 125 ? 40.240 -4.738 -52.580 1.00 58.19 125 MET A C 1
ATOM 983 O O . MET A 1 125 ? 40.429 -5.161 -51.451 1.00 58.19 125 MET A O 1
ATOM 987 N N . GLU A 1 126 ? 41.189 -4.704 -53.514 1.00 66.38 126 GLU A N 1
ATOM 988 C CA . GLU A 1 126 ? 42.587 -5.107 -53.321 1.00 66.38 126 GLU A CA 1
ATOM 989 C C . GLU A 1 126 ? 43.268 -4.253 -52.241 1.00 66.38 126 GLU A C 1
ATOM 991 O O . GLU A 1 126 ? 43.707 -4.807 -51.243 1.00 66.38 126 GLU A O 1
ATOM 996 N N . GLU A 1 127 ? 43.208 -2.919 -52.328 1.00 71.81 127 GLU A N 1
ATOM 997 C CA . GLU A 1 127 ? 43.732 -2.023 -51.278 1.00 71.81 127 GLU A CA 1
ATOM 998 C C . GLU A 1 127 ? 43.034 -2.221 -49.922 1.00 71.81 127 GLU A C 1
ATOM 1000 O O . GLU A 1 127 ? 43.652 -2.092 -48.868 1.00 71.81 127 GLU A O 1
ATOM 1005 N N . LYS A 1 128 ? 41.728 -2.524 -49.913 1.00 67.88 128 LYS A N 1
ATOM 1006 C CA . LYS A 1 128 ? 40.972 -2.733 -48.669 1.00 67.88 128 LYS A CA 1
ATOM 1007 C C . LYS A 1 128 ? 41.239 -4.102 -48.051 1.00 67.88 128 LYS A C 1
ATOM 1009 O O . LYS A 1 128 ? 41.181 -4.212 -46.832 1.00 67.88 128 LYS A O 1
ATOM 1014 N N . VAL A 1 129 ? 41.519 -5.118 -48.864 1.00 67.88 129 VAL A N 1
ATOM 1015 C CA . VAL A 1 129 ? 41.977 -6.433 -48.407 1.00 67.88 129 VAL A CA 1
ATOM 1016 C C . VAL A 1 129 ? 43.408 -6.325 -47.898 1.00 67.88 129 VAL A C 1
ATOM 1018 O O . VAL A 1 129 ? 43.643 -6.746 -46.779 1.00 67.88 129 VAL A O 1
ATOM 1021 N N . GLU A 1 130 ? 44.310 -5.649 -48.611 1.00 77.38 130 GLU A N 1
ATOM 1022 C CA . GLU A 1 130 ? 45.689 -5.402 -48.166 1.00 77.38 130 GLU A CA 1
ATOM 1023 C C . GLU A 1 130 ? 45.721 -4.598 -46.852 1.00 77.38 130 GLU A C 1
ATOM 1025 O O . GLU A 1 130 ? 46.433 -4.947 -45.914 1.00 77.38 130 GLU A O 1
ATOM 1030 N N . ALA A 1 131 ? 44.869 -3.576 -46.714 1.00 72.44 131 ALA A N 1
ATOM 1031 C CA . ALA A 1 131 ? 44.730 -2.827 -45.465 1.00 72.44 131 ALA A CA 1
ATOM 1032 C C . ALA A 1 131 ? 44.097 -3.652 -44.331 1.00 72.44 131 ALA A C 1
ATOM 1034 O O . ALA A 1 131 ? 44.430 -3.435 -43.168 1.00 72.44 131 ALA A O 1
ATOM 1035 N N . LEU A 1 132 ? 43.180 -4.578 -44.637 1.00 66.31 132 LEU A N 1
ATOM 1036 C CA . LEU A 1 132 ? 42.595 -5.485 -43.645 1.00 66.31 132 LEU A CA 1
ATOM 1037 C C . LEU A 1 132 ? 43.562 -6.603 -43.248 1.00 66.31 132 LEU A C 1
ATOM 1039 O O . LEU A 1 132 ? 43.547 -6.990 -42.088 1.00 66.31 132 LEU A O 1
ATOM 1043 N N . GLU A 1 133 ? 44.406 -7.086 -44.157 1.00 66.88 133 GLU A N 1
ATOM 1044 C CA . GLU A 1 133 ? 45.482 -8.043 -43.880 1.00 66.88 133 GLU A CA 1
ATOM 1045 C C . GLU A 1 133 ? 46.566 -7.387 -43.019 1.00 66.88 133 GLU A C 1
ATOM 1047 O O . GLU A 1 133 ? 46.909 -7.925 -41.970 1.00 66.88 133 GLU A O 1
ATOM 1052 N N . ALA A 1 134 ? 46.984 -6.162 -43.355 1.00 76.69 134 ALA A N 1
ATOM 1053 C CA . ALA A 1 134 ? 47.906 -5.377 -42.535 1.00 76.69 134 ALA A CA 1
ATOM 1054 C C . ALA A 1 134 ? 47.314 -5.017 -41.158 1.00 76.69 134 ALA A C 1
ATOM 1056 O O . ALA A 1 134 ? 48.007 -5.065 -40.143 1.00 76.69 134 ALA A O 1
ATOM 1057 N N . ALA A 1 135 ? 46.021 -4.675 -41.088 1.00 67.12 135 ALA A N 1
ATOM 1058 C CA . ALA A 1 135 ? 45.339 -4.410 -39.821 1.00 67.12 135 ALA A CA 1
ATOM 1059 C C . ALA A 1 135 ? 45.110 -5.689 -39.004 1.00 67.12 135 ALA A C 1
ATOM 1061 O O . ALA A 1 135 ? 45.163 -5.638 -37.779 1.00 67.12 135 ALA A O 1
ATOM 1062 N N . ALA A 1 136 ? 44.871 -6.830 -39.653 1.00 67.81 136 ALA A N 1
ATOM 1063 C CA . ALA A 1 136 ? 44.758 -8.125 -38.995 1.00 67.81 136 ALA A CA 1
ATOM 1064 C C . ALA A 1 136 ? 46.109 -8.557 -38.413 1.00 67.81 136 ALA A C 1
ATOM 1066 O O . ALA A 1 136 ? 46.141 -8.947 -37.248 1.00 67.81 136 ALA A O 1
ATOM 1067 N N . GLU A 1 137 ? 47.211 -8.396 -39.154 1.00 68.31 137 GLU A N 1
ATOM 1068 C CA . GLU A 1 137 ? 48.575 -8.602 -38.646 1.00 68.31 137 GLU A CA 1
ATOM 1069 C C . GLU A 1 137 ? 48.887 -7.664 -37.471 1.00 68.31 137 GLU A C 1
ATOM 1071 O O . GLU A 1 137 ? 49.291 -8.136 -36.410 1.00 68.31 137 GLU A O 1
ATOM 1076 N N . ALA A 1 138 ? 48.581 -6.368 -37.588 1.00 63.78 138 ALA A N 1
ATOM 1077 C CA . ALA A 1 138 ? 48.769 -5.406 -36.500 1.00 63.78 138 ALA A CA 1
ATOM 1078 C C . ALA A 1 138 ? 47.875 -5.699 -35.280 1.00 63.78 138 ALA A C 1
ATOM 1080 O O . ALA A 1 138 ? 48.290 -5.504 -34.141 1.00 63.78 138 ALA A O 1
ATOM 1081 N N . SER A 1 139 ? 46.648 -6.187 -35.486 1.00 59.38 139 SER A N 1
ATOM 1082 C CA . SER A 1 139 ? 45.736 -6.561 -34.397 1.00 59.38 139 SER A CA 1
ATOM 1083 C C . SER A 1 139 ? 46.132 -7.875 -33.723 1.00 59.38 139 SER A C 1
ATOM 1085 O O . SER A 1 139 ? 45.965 -8.009 -32.513 1.00 59.38 139 SER A O 1
ATOM 1087 N N . ALA A 1 140 ? 46.706 -8.826 -34.466 1.00 62.31 140 ALA A N 1
ATOM 1088 C CA . ALA A 1 140 ? 47.278 -10.046 -33.911 1.00 62.31 140 ALA A CA 1
ATOM 1089 C C . ALA A 1 140 ? 48.523 -9.724 -33.066 1.00 62.31 140 ALA A C 1
ATOM 1091 O O . ALA A 1 140 ? 48.702 -10.298 -31.993 1.00 62.31 140 ALA A O 1
ATOM 1092 N N . GLU A 1 141 ? 49.325 -8.745 -33.492 1.00 58.59 141 GLU A N 1
ATOM 1093 C CA . GLU A 1 141 ? 50.468 -8.226 -32.734 1.00 58.59 141 GLU A CA 1
ATOM 1094 C C . GLU A 1 141 ? 50.027 -7.395 -31.508 1.00 58.59 141 GLU A C 1
ATOM 1096 O O . GLU A 1 141 ? 50.608 -7.512 -30.431 1.00 58.59 141 GLU A O 1
ATOM 1101 N N . MET A 1 142 ? 48.933 -6.630 -31.618 1.00 55.38 142 MET A N 1
ATOM 1102 C CA . MET A 1 142 ? 48.360 -5.840 -30.519 1.00 55.38 142 MET A CA 1
ATOM 1103 C C . 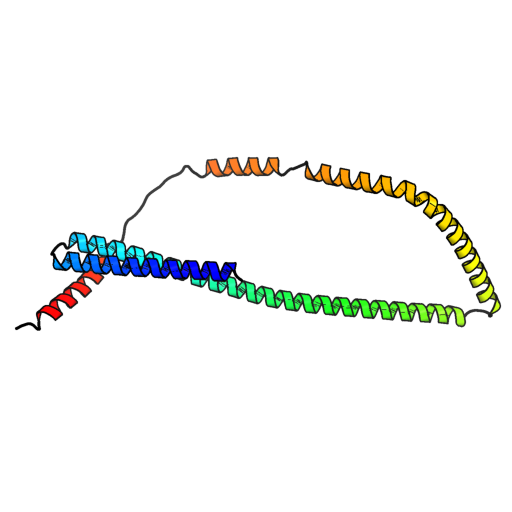MET A 1 142 ? 47.618 -6.696 -29.482 1.00 55.38 142 MET A C 1
ATOM 1105 O O . MET A 1 142 ? 47.686 -6.391 -28.297 1.00 55.38 142 MET A O 1
ATOM 1109 N N . THR A 1 143 ? 46.976 -7.799 -29.879 1.00 54.88 143 THR A N 1
ATOM 1110 C CA . THR A 1 143 ? 46.316 -8.734 -28.944 1.00 54.88 143 THR A CA 1
ATOM 1111 C C . THR A 1 143 ? 47.341 -9.414 -28.029 1.00 54.88 143 THR A C 1
ATOM 1113 O O . THR A 1 143 ? 47.070 -9.622 -26.849 1.00 54.88 143 THR A O 1
ATOM 1116 N N . LEU A 1 144 ? 48.557 -9.667 -28.530 1.00 54.09 144 LEU A N 1
ATOM 1117 C CA . LEU A 1 144 ? 49.682 -10.135 -27.711 1.00 54.09 144 LEU A CA 1
ATOM 1118 C C . LEU A 1 144 ? 50.192 -9.069 -26.720 1.00 54.09 144 LEU A C 1
ATOM 1120 O O . LEU A 1 144 ? 50.846 -9.416 -25.740 1.00 54.09 144 LEU A O 1
ATOM 1124 N N . MET A 1 145 ? 49.878 -7.787 -26.940 1.00 55.03 145 MET A N 1
ATOM 1125 C CA . MET A 1 145 ? 50.243 -6.668 -26.061 1.00 55.03 145 MET A CA 1
ATOM 1126 C C . MET A 1 145 ? 49.096 -6.249 -25.112 1.00 55.03 145 MET A C 1
ATOM 1128 O O . MET A 1 145 ? 49.345 -5.707 -24.036 1.00 55.03 145 MET A O 1
ATOM 1132 N N . GLU A 1 146 ? 47.836 -6.512 -25.476 1.00 51.34 146 GLU A N 1
ATOM 1133 C CA . GLU A 1 146 ? 46.636 -6.155 -24.702 1.00 51.34 146 GLU A CA 1
ATOM 1134 C C . GLU A 1 146 ? 46.392 -7.084 -23.498 1.00 51.34 146 GLU A C 1
ATOM 1136 O O . GLU A 1 146 ? 45.875 -6.632 -22.472 1.00 51.34 146 GLU A O 1
ATOM 1141 N N . GLU A 1 147 ? 46.841 -8.344 -23.556 1.00 50.53 147 GLU A N 1
ATOM 1142 C CA . GLU A 1 147 ? 46.738 -9.282 -22.424 1.00 50.53 147 GLU A CA 1
ATOM 1143 C C . GLU A 1 147 ? 47.596 -8.854 -21.210 1.00 50.53 147 GLU A C 1
ATOM 1145 O O . GLU A 1 147 ? 47.210 -9.101 -20.066 1.00 50.53 147 GLU A O 1
ATOM 1150 N N . ASP A 1 148 ? 48.691 -8.112 -21.425 1.00 51.72 148 ASP A N 1
ATOM 1151 C CA . ASP A 1 148 ? 49.565 -7.594 -20.354 1.00 51.72 148 ASP A CA 1
ATOM 1152 C C . ASP A 1 148 ? 49.043 -6.275 -19.733 1.00 51.72 148 ASP A C 1
ATOM 1154 O O . ASP A 1 148 ? 49.222 -6.005 -18.542 1.00 51.72 148 ASP A O 1
ATOM 1158 N N . LEU A 1 149 ? 48.316 -5.452 -20.502 1.00 54.97 149 LEU A N 1
ATOM 1159 C CA . LEU A 1 149 ? 47.867 -4.123 -20.056 1.00 54.97 149 LEU A CA 1
ATOM 1160 C C . LEU A 1 149 ? 46.479 -4.129 -19.383 1.00 54.97 149 LEU A C 1
ATOM 1162 O O . LEU A 1 149 ? 46.217 -3.321 -18.483 1.00 54.97 149 LEU A O 1
ATOM 1166 N N . LEU A 1 150 ? 45.587 -5.045 -19.780 1.00 54.84 150 LEU A N 1
ATOM 1167 C CA . LEU A 1 150 ? 44.200 -5.102 -19.297 1.00 54.84 150 LEU A CA 1
ATOM 1168 C C . LEU A 1 150 ? 44.075 -5.583 -17.836 1.00 54.84 150 LEU A C 1
ATOM 1170 O O . LEU A 1 150 ? 43.102 -5.260 -17.151 1.00 54.84 150 LEU A O 1
ATOM 1174 N N . LEU A 1 151 ? 45.090 -6.275 -17.309 1.00 56.25 151 LEU A N 1
ATOM 1175 C CA . LEU A 1 151 ? 45.141 -6.683 -15.899 1.00 56.25 151 LEU A CA 1
ATOM 1176 C C . LEU A 1 151 ? 45.422 -5.487 -14.961 1.00 56.25 151 LEU A C 1
ATOM 1178 O O . LEU A 1 151 ? 44.964 -5.460 -13.817 1.00 56.25 151 LEU A O 1
ATOM 1182 N N . SER A 1 152 ? 46.119 -4.457 -15.450 1.00 56.84 152 SER A N 1
ATOM 1183 C CA . SER A 1 152 ? 46.558 -3.303 -14.650 1.00 56.84 152 SER A CA 1
ATOM 1184 C C . SER A 1 152 ? 45.468 -2.231 -14.469 1.00 56.84 152 SER A C 1
ATOM 1186 O O . SER A 1 152 ? 45.318 -1.658 -13.387 1.00 56.84 152 SER A O 1
ATOM 1188 N N . SER A 1 153 ? 44.640 -1.990 -15.491 1.00 58.44 153 SER A N 1
ATOM 1189 C CA . SER A 1 153 ? 43.615 -0.931 -15.475 1.00 58.44 153 SER A CA 1
ATOM 1190 C C . SER A 1 153 ? 42.386 -1.279 -14.627 1.00 58.44 153 SER A C 1
ATOM 1192 O O . SER A 1 153 ? 41.880 -0.429 -13.890 1.00 58.44 153 SER A O 1
ATOM 1194 N N . SER A 1 154 ? 41.949 -2.542 -14.651 1.00 59.81 154 SER A N 1
ATOM 1195 C CA . SER A 1 154 ? 40.798 -3.015 -13.867 1.00 59.81 154 SER A CA 1
ATOM 1196 C C . SER A 1 154 ? 41.033 -2.896 -12.353 1.00 59.81 154 SER A C 1
ATOM 1198 O O . SER A 1 154 ? 40.115 -2.602 -11.585 1.00 59.81 154 SER A O 1
ATOM 1200 N N . LYS A 1 155 ? 42.292 -3.032 -11.918 1.00 60.25 155 LYS A N 1
ATOM 1201 C CA . LYS A 1 155 ? 42.693 -2.906 -10.511 1.00 60.25 155 LYS A CA 1
ATOM 1202 C C . LYS A 1 155 ? 42.595 -1.461 -9.998 1.00 60.25 155 LYS A C 1
ATOM 1204 O O . LYS A 1 155 ? 42.157 -1.234 -8.876 1.00 60.25 155 LYS A O 1
ATOM 1209 N N . LEU A 1 156 ? 42.924 -0.482 -10.843 1.00 62.94 156 LEU A N 1
ATOM 1210 C CA . LEU A 1 156 ? 42.896 0.952 -10.517 1.00 62.94 156 LEU A CA 1
ATOM 1211 C C . LEU A 1 156 ? 41.477 1.541 -10.426 1.00 62.94 156 LEU A C 1
ATOM 1213 O O . LEU A 1 156 ? 41.243 2.472 -9.653 1.00 62.94 156 LEU A O 1
ATOM 1217 N N . GLU A 1 157 ? 40.519 1.025 -11.198 1.00 66.12 157 GLU A N 1
ATOM 1218 C CA . GLU A 1 157 ? 39.122 1.480 -11.118 1.00 66.12 157 GLU A CA 1
ATOM 1219 C C . GLU A 1 157 ? 38.399 0.981 -9.862 1.00 66.12 157 GLU A C 1
ATOM 1221 O O . GLU A 1 157 ? 37.529 1.681 -9.332 1.00 66.12 157 GLU A O 1
ATOM 1226 N N . LEU A 1 158 ? 38.766 -0.204 -9.364 1.00 62.53 158 LEU A N 1
ATOM 1227 C CA . LEU A 1 158 ? 38.187 -0.775 -8.150 1.00 62.53 158 LEU A CA 1
ATOM 1228 C C . LEU A 1 158 ? 38.587 0.037 -6.907 1.00 62.53 158 LEU A C 1
ATOM 1230 O O . LEU A 1 158 ? 37.715 0.427 -6.129 1.00 62.53 158 LEU A O 1
ATOM 1234 N N . ASP A 1 159 ? 39.872 0.381 -6.777 1.00 66.44 159 ASP A N 1
ATOM 1235 C CA . ASP A 1 159 ? 40.400 1.184 -5.661 1.00 66.44 159 ASP A CA 1
ATOM 1236 C C . ASP A 1 159 ? 39.763 2.582 -5.593 1.00 66.44 159 ASP A C 1
ATOM 1238 O O . ASP A 1 159 ? 39.439 3.091 -4.517 1.00 66.44 159 ASP A O 1
ATOM 1242 N N . ARG A 1 160 ? 39.484 3.194 -6.751 1.00 65.50 160 ARG A N 1
ATOM 1243 C CA . ARG A 1 160 ? 38.826 4.509 -6.822 1.00 65.50 160 ARG A CA 1
ATOM 1244 C C . ARG A 1 160 ? 37.389 4.495 -6.298 1.00 65.50 160 ARG A C 1
ATOM 1246 O O . ARG A 1 160 ? 36.938 5.482 -5.718 1.00 65.50 160 ARG A O 1
ATOM 1253 N N . LYS A 1 161 ? 36.660 3.398 -6.513 1.00 62.84 161 LYS A N 1
ATOM 1254 C CA . LYS A 1 161 ? 35.271 3.252 -6.052 1.00 62.84 161 LYS A CA 1
ATOM 1255 C C . LYS A 1 161 ? 35.174 3.012 -4.548 1.00 62.84 161 LYS A C 1
ATOM 1257 O O . LYS A 1 161 ? 34.218 3.490 -3.944 1.00 62.84 161 LYS A O 1
ATOM 1262 N N . PHE A 1 162 ? 36.149 2.335 -3.944 1.00 56.66 162 PHE A N 1
ATOM 1263 C CA . PHE A 1 162 ? 36.183 2.138 -2.492 1.00 56.66 162 PHE A CA 1
ATOM 1264 C C . PHE A 1 162 ? 36.472 3.440 -1.735 1.00 56.66 162 PHE A C 1
ATOM 1266 O O . PHE A 1 162 ? 35.772 3.758 -0.775 1.00 56.66 162 PHE A O 1
ATOM 1273 N N . MET A 1 163 ? 37.389 4.269 -2.236 1.00 62.09 163 MET A N 1
ATOM 1274 C CA . MET A 1 163 ? 37.734 5.549 -1.603 1.00 62.09 163 MET A CA 1
ATOM 1275 C C . MET A 1 163 ? 36.568 6.558 -1.567 1.00 62.09 163 MET A C 1
ATOM 1277 O O . MET A 1 163 ? 36.429 7.354 -0.637 1.00 62.09 163 MET A O 1
ATOM 1281 N N . LEU A 1 164 ? 35.696 6.510 -2.576 1.00 59.50 164 LEU A N 1
ATOM 1282 C CA . LEU A 1 164 ? 34.500 7.351 -2.653 1.00 59.50 164 LEU A CA 1
ATOM 1283 C C . LEU A 1 164 ? 33.397 6.901 -1.675 1.00 59.50 164 LEU A C 1
ATOM 1285 O O . LEU A 1 164 ? 32.542 7.697 -1.299 1.00 59.50 164 LEU A O 1
ATOM 1289 N N . PHE A 1 165 ? 33.413 5.634 -1.254 1.00 54.16 165 PHE A N 1
ATOM 1290 C CA . PHE A 1 165 ? 32.436 5.076 -0.318 1.00 54.16 165 PHE A CA 1
ATOM 1291 C C . PHE A 1 165 ? 32.862 5.201 1.145 1.00 54.16 165 PHE A C 1
ATOM 1293 O O . PHE A 1 165 ? 32.005 5.368 2.008 1.00 54.16 165 PHE A O 1
ATOM 1300 N N . GLU A 1 166 ? 34.164 5.189 1.428 1.00 58.88 166 GLU A N 1
ATOM 1301 C CA . GLU A 1 166 ? 34.713 5.412 2.777 1.00 58.88 166 GLU A CA 1
ATOM 1302 C C . GLU A 1 166 ? 34.653 6.875 3.242 1.00 58.88 166 GLU A C 1
ATOM 1304 O O . GLU A 1 166 ? 35.058 7.209 4.351 1.00 58.88 166 GLU A O 1
ATOM 1309 N N . SER A 1 167 ? 34.077 7.755 2.433 1.00 57.28 167 SER A N 1
ATOM 1310 C CA . SER A 1 167 ? 33.788 9.147 2.769 1.00 57.28 167 SER A CA 1
ATOM 1311 C C . SER A 1 167 ? 32.300 9.440 2.525 1.00 57.28 167 SER A C 1
ATOM 1313 O O . SER A 1 167 ? 31.952 10.354 1.793 1.00 57.28 167 SER A O 1
ATOM 1315 N N . SER A 1 168 ? 31.333 8.651 3.011 1.00 53.81 168 SER A N 1
ATOM 1316 C CA . SER A 1 168 ? 31.070 8.382 4.436 1.00 53.81 168 SER A CA 1
ATOM 1317 C C . SER A 1 168 ? 31.316 9.612 5.354 1.00 53.81 168 SER A C 1
ATOM 1319 O O . SER A 1 168 ? 31.897 9.471 6.419 1.00 53.81 168 SER A O 1
ATOM 1321 N N . ALA A 1 169 ? 31.023 10.877 5.030 1.00 55.66 169 ALA A N 1
ATOM 1322 C CA . ALA A 1 169 ? 29.750 11.524 4.649 1.00 55.66 169 ALA A CA 1
ATOM 1323 C C . ALA A 1 169 ? 28.501 11.008 5.382 1.00 55.66 169 ALA A C 1
ATOM 1325 O O . ALA A 1 169 ? 27.753 11.789 5.958 1.00 55.66 169 ALA A O 1
ATOM 1326 N N . ALA A 1 170 ? 28.311 9.693 5.428 1.00 56.81 170 ALA A N 1
ATOM 1327 C CA . ALA A 1 170 ? 27.310 9.024 6.250 1.00 56.81 170 ALA A CA 1
ATOM 1328 C C . ALA A 1 170 ? 27.461 9.325 7.752 1.00 56.81 170 ALA A C 1
ATOM 1330 O O . ALA A 1 170 ? 26.475 9.316 8.479 1.00 56.81 170 ALA A O 1
ATOM 1331 N N . VAL A 1 171 ? 28.674 9.629 8.216 1.00 57.28 171 VAL A N 1
ATOM 1332 C CA . VAL A 1 171 ? 28.935 9.829 9.647 1.00 57.28 171 VAL A CA 1
ATOM 1333 C C . VAL A 1 171 ? 28.486 11.213 10.134 1.00 57.28 171 VAL A C 1
ATOM 1335 O O . VAL A 1 171 ? 27.949 11.338 11.234 1.00 57.28 171 VAL A O 1
ATOM 1338 N N . ASP A 1 172 ? 28.630 12.254 9.317 1.00 57.41 172 ASP A N 1
ATOM 1339 C CA . ASP A 1 172 ? 28.345 13.626 9.757 1.00 57.41 172 ASP A CA 1
ATOM 1340 C C . ASP A 1 172 ? 26.845 13.965 9.764 1.00 57.41 172 ASP A C 1
ATOM 1342 O O . ASP A 1 172 ? 26.381 14.767 10.584 1.00 57.41 172 ASP A O 1
ATOM 1346 N N . ASP A 1 173 ? 26.052 13.322 8.906 1.00 65.56 173 ASP A N 1
ATOM 1347 C CA . ASP A 1 173 ? 24.610 13.571 8.825 1.00 65.56 173 ASP A CA 1
ATOM 1348 C C . ASP A 1 173 ? 23.820 12.925 9.974 1.00 65.56 173 ASP A C 1
ATOM 1350 O O . ASP A 1 173 ? 22.808 13.473 10.433 1.00 65.56 173 ASP A O 1
ATOM 1354 N N . GLU A 1 174 ? 24.285 11.790 10.499 1.00 59.75 174 GLU A N 1
ATOM 1355 C CA . GLU A 1 174 ? 23.635 11.134 11.638 1.00 59.75 174 GLU A CA 1
ATOM 1356 C C . GLU A 1 174 ? 23.832 11.916 12.942 1.00 59.75 174 GLU A C 1
ATOM 1358 O O . GLU A 1 174 ? 22.893 12.089 13.728 1.00 59.75 174 GLU A O 1
ATOM 1363 N N . LEU A 1 175 ? 25.015 12.504 13.124 1.00 56.78 175 LEU A N 1
ATOM 1364 C CA . LEU A 1 175 ? 25.353 13.322 14.290 1.00 56.78 175 LEU A CA 1
ATOM 1365 C C . LEU A 1 175 ? 24.484 14.585 14.399 1.00 56.78 175 LEU A C 1
ATOM 1367 O O . LEU A 1 175 ? 24.170 15.053 15.499 1.00 56.78 175 LEU A O 1
ATOM 1371 N N . LYS A 1 176 ? 24.035 15.122 13.262 1.00 66.56 176 LYS A N 1
ATOM 1372 C CA . LYS A 1 176 ? 23.199 16.326 13.214 1.00 66.56 176 LYS A CA 1
ATOM 1373 C C . LYS A 1 176 ? 21.744 16.053 13.598 1.00 66.56 176 LYS A C 1
ATOM 1375 O O . LYS A 1 176 ? 21.133 16.880 14.276 1.00 66.56 176 LYS A O 1
ATOM 1380 N N . LYS A 1 177 ? 21.202 14.884 13.240 1.00 66.00 177 LYS A N 1
ATOM 1381 C CA . LYS A 1 177 ? 19.835 14.478 13.621 1.00 66.00 177 LYS A CA 1
ATOM 1382 C C . LYS A 1 177 ? 19.701 14.218 15.118 1.00 66.00 177 LYS A C 1
ATOM 1384 O O . LYS A 1 177 ? 18.690 14.585 15.715 1.00 66.00 177 LYS A O 1
ATOM 1389 N N . MET A 1 178 ? 20.735 13.662 15.747 1.00 58.16 178 MET A N 1
ATOM 1390 C CA . MET A 1 178 ? 20.695 13.335 17.176 1.00 58.16 178 MET A CA 1
ATOM 1391 C C . MET A 1 178 ? 20.578 14.585 18.064 1.00 58.16 178 MET A C 1
ATOM 1393 O O . MET A 1 178 ? 19.872 14.575 19.070 1.00 58.16 178 MET A O 1
ATOM 1397 N N . LYS A 1 179 ? 21.192 15.700 17.647 1.00 61.75 179 LYS A N 1
ATOM 1398 C CA . LYS A 1 179 ? 21.080 16.993 18.341 1.00 61.75 179 LYS A CA 1
ATOM 1399 C C . LYS A 1 179 ? 19.684 17.615 18.277 1.00 61.75 179 LYS A C 1
ATOM 1401 O O . LYS A 1 179 ? 19.340 18.392 19.161 1.00 61.75 179 LYS A O 1
ATOM 1406 N N . GLN A 1 180 ? 18.894 17.307 17.252 1.00 61.19 180 GLN A N 1
ATOM 1407 C CA . GLN A 1 180 ? 17.585 17.932 17.053 1.00 61.19 180 GLN A CA 1
ATOM 1408 C C . GLN A 1 180 ? 16.493 17.268 17.897 1.00 61.19 180 GLN A C 1
ATOM 1410 O O . GLN A 1 180 ? 15.659 17.966 18.467 1.00 61.19 180 GLN A O 1
ATOM 1415 N N . ASN A 1 181 ? 16.551 15.944 18.055 1.00 59.97 181 ASN A N 1
ATOM 1416 C CA . ASN A 1 181 ? 15.566 15.205 18.849 1.00 59.97 181 ASN A CA 1
ATOM 1417 C C . ASN A 1 181 ? 15.648 15.503 20.353 1.00 59.97 181 ASN A C 1
ATOM 1419 O O . ASN A 1 181 ? 14.633 15.460 21.038 1.00 59.97 181 ASN A O 1
ATOM 1423 N N . LEU A 1 182 ? 16.823 15.870 20.868 1.00 54.75 182 LEU A N 1
ATOM 1424 C CA . LEU A 1 182 ? 16.985 16.214 22.285 1.00 54.75 182 LEU A CA 1
ATOM 1425 C C . LEU A 1 182 ? 16.394 17.584 22.653 1.00 54.75 182 LEU A C 1
ATOM 1427 O O . LEU A 1 182 ? 16.160 17.856 23.826 1.00 54.75 182 LEU A O 1
ATOM 1431 N N . LEU A 1 183 ? 16.145 18.452 21.668 1.00 49.84 183 LEU A N 1
ATOM 1432 C CA . LEU A 1 183 ? 15.610 19.796 21.900 1.00 49.84 183 LEU A CA 1
ATOM 1433 C C . LEU A 1 183 ? 14.071 19.851 21.871 1.00 49.84 183 LEU A C 1
ATOM 1435 O O . LEU A 1 183 ? 13.505 20.838 22.330 1.00 49.84 183 LEU A O 1
ATOM 1439 N N . SER A 1 184 ? 13.384 18.817 21.369 1.00 47.31 184 SER A N 1
ATOM 1440 C CA . SER A 1 184 ? 11.913 18.788 21.250 1.00 47.31 184 SER A CA 1
ATOM 1441 C C . SER A 1 184 ? 11.172 18.144 22.430 1.00 47.31 184 SER A C 1
ATOM 1443 O O . SER A 1 184 ? 9.954 18.261 22.509 1.00 47.31 184 SER A O 1
ATOM 1445 N N . GLU A 1 185 ? 11.868 17.479 23.356 1.00 46.56 185 GLU A N 1
ATOM 1446 C CA . GLU A 1 185 ? 11.244 16.667 24.420 1.00 46.56 185 GLU A CA 1
ATOM 1447 C C . GLU A 1 185 ? 10.971 17.404 25.746 1.00 46.56 185 GLU A C 1
ATOM 1449 O O . GLU A 1 185 ? 10.563 16.793 26.730 1.00 46.56 185 GLU A O 1
ATOM 1454 N N . SER A 1 186 ? 11.139 18.725 25.813 1.00 41.34 186 SER A N 1
ATOM 1455 C CA . SER A 1 186 ? 10.819 19.493 27.025 1.00 41.34 186 SER A CA 1
ATOM 1456 C C . SER A 1 186 ? 10.007 20.741 26.709 1.00 41.34 186 SER A C 1
ATOM 1458 O O . SER A 1 186 ? 10.614 21.787 26.590 1.00 41.34 186 SER A O 1
ATOM 1460 N N . PHE A 1 187 ? 8.669 20.642 26.602 1.00 32.78 187 PHE A N 1
ATOM 1461 C CA . PHE A 1 187 ? 7.688 21.685 26.990 1.00 32.78 187 PHE A CA 1
ATOM 1462 C C . PHE A 1 187 ? 6.226 21.133 26.995 1.00 32.78 187 PHE A C 1
ATOM 1464 O O . PHE A 1 187 ? 5.661 20.856 25.946 1.00 32.78 187 PHE A O 1
ATOM 1471 N N . HIS A 1 188 ? 5.673 20.941 28.211 1.00 34.75 188 HIS A N 1
ATOM 1472 C CA . HIS A 1 188 ? 4.283 21.082 28.750 1.00 34.75 188 HIS A CA 1
ATOM 1473 C C . HIS A 1 188 ? 3.069 21.341 27.791 1.00 34.75 188 HIS A C 1
ATOM 1475 O O . HIS A 1 188 ? 3.220 22.058 26.817 1.00 34.75 188 HIS A O 1
ATOM 1481 N N . THR A 1 189 ? 1.787 20.936 27.998 1.00 27.72 189 THR A N 1
ATOM 1482 C CA . THR A 1 189 ? 0.896 20.901 29.201 1.00 27.72 189 THR A CA 1
ATOM 1483 C C . THR A 1 189 ? -0.527 20.323 28.882 1.00 27.72 189 THR A C 1
ATOM 1485 O O . THR A 1 189 ? -1.053 20.639 27.826 1.00 27.72 189 THR A O 1
ATOM 1488 N N . LYS A 1 190 ? -1.148 19.609 29.853 1.00 34.53 190 LYS A N 1
ATOM 1489 C CA . LYS A 1 190 ? -2.568 19.550 30.367 1.00 34.53 190 LYS A CA 1
ATOM 1490 C C . LYS A 1 190 ? -3.856 19.297 29.509 1.00 34.53 190 LYS A C 1
ATOM 1492 O O . LYS A 1 190 ? -3.984 19.720 28.373 1.00 34.53 190 LYS A O 1
ATOM 1497 N N . VAL A 1 191 ? -4.809 18.628 30.200 1.00 38.75 191 VAL A N 1
ATOM 1498 C CA . VAL A 1 191 ? -6.117 17.957 29.880 1.00 38.75 191 VAL A CA 1
ATOM 1499 C C . VAL A 1 191 ? -7.335 18.926 29.824 1.00 38.75 191 VAL A C 1
ATOM 1501 O O . VAL A 1 191 ? -7.202 20.030 30.354 1.00 38.75 191 VAL A O 1
ATOM 1504 N N . PRO A 1 192 ? -8.486 18.578 29.186 1.00 42.28 192 PRO A N 1
ATOM 1505 C CA . PRO A 1 192 ? -9.725 18.139 29.905 1.00 42.28 192 PRO A CA 1
ATOM 1506 C C . PRO A 1 192 ? -10.515 17.015 29.155 1.00 42.28 192 PRO A C 1
ATOM 1508 O O . PRO A 1 192 ? -10.399 16.897 27.941 1.00 42.28 192 PRO A O 1
ATOM 1511 N N . GLU A 1 193 ? -11.164 16.014 29.771 1.00 44.12 193 GLU A N 1
ATOM 1512 C CA . GLU A 1 193 ? -12.365 15.977 30.647 1.00 44.12 193 GLU A CA 1
ATOM 1513 C C . GLU A 1 193 ? -13.701 16.202 29.894 1.00 44.12 193 GLU A C 1
ATOM 1515 O O . GLU A 1 193 ? -14.166 17.334 29.814 1.00 44.12 193 GLU A O 1
ATOM 1520 N N . ASN A 1 194 ? -14.298 15.133 29.318 1.00 38.09 194 ASN A N 1
ATOM 1521 C CA . ASN A 1 194 ? -15.752 15.005 29.062 1.00 38.09 194 ASN A CA 1
ATOM 1522 C C . ASN A 1 194 ? -16.154 13.580 28.577 1.00 38.09 194 ASN A C 1
ATOM 1524 O O . ASN A 1 194 ? -16.011 13.287 27.392 1.00 38.09 194 ASN A O 1
ATOM 1528 N N . TYR A 1 195 ? -16.663 12.696 29.453 1.00 47.66 195 TYR A N 1
ATOM 1529 C CA . TYR A 1 195 ? -17.174 11.353 29.071 1.00 47.66 195 TYR A CA 1
ATOM 1530 C C . TYR A 1 195 ? -18.460 10.914 29.815 1.00 47.66 195 TYR A C 1
ATOM 1532 O O . TYR A 1 195 ? -18.857 9.757 29.738 1.00 47.66 195 TYR A O 1
ATOM 1540 N N . GLU A 1 196 ? -19.167 11.806 30.517 1.00 48.12 196 GLU A N 1
ATOM 1541 C CA . GLU A 1 196 ? -20.287 11.391 31.392 1.00 48.12 196 GLU A CA 1
ATOM 1542 C C . GLU A 1 196 ? -21.639 11.188 30.671 1.00 48.12 196 GLU A C 1
ATOM 1544 O O . GLU A 1 196 ? -22.501 10.470 31.169 1.00 48.12 196 GLU A O 1
ATOM 1549 N N . SER A 1 197 ? -21.838 11.735 29.465 1.00 53.00 197 SER A N 1
ATOM 1550 C CA . SER A 1 197 ? -23.169 11.762 28.822 1.00 53.00 197 SER A CA 1
ATOM 1551 C C . SER A 1 197 ? -23.570 10.479 28.073 1.00 53.00 197 SER A C 1
ATOM 1553 O O . SER A 1 197 ? -24.760 10.251 27.858 1.00 53.00 197 SER A O 1
ATOM 1555 N N . SER A 1 198 ? -22.606 9.668 27.630 1.00 53.41 198 SER A N 1
ATOM 1556 C CA . SER A 1 198 ? -22.849 8.451 26.829 1.00 53.41 198 SER A CA 1
ATOM 1557 C C . SER A 1 198 ? -23.226 7.267 27.727 1.00 53.41 198 SER A C 1
ATOM 1559 O O . SER A 1 198 ? -24.197 6.548 27.474 1.00 53.41 198 SER A O 1
ATOM 1561 N N . ALA A 1 199 ? -22.522 7.139 28.856 1.00 58.91 199 ALA A N 1
ATOM 1562 C CA . ALA A 1 199 ? -22.747 6.091 29.842 1.00 58.91 199 ALA A CA 1
ATOM 1563 C C . ALA A 1 199 ? -24.126 6.188 30.522 1.00 58.91 199 ALA A C 1
ATOM 1565 O O . ALA A 1 199 ? -24.747 5.159 30.782 1.00 58.91 199 ALA A O 1
ATOM 1566 N N . GLU A 1 200 ? -24.645 7.395 30.778 1.00 59.59 200 GLU A N 1
ATOM 1567 C CA . GLU A 1 200 ? -25.973 7.570 31.392 1.00 59.59 200 GLU A CA 1
ATOM 1568 C C . GLU A 1 200 ? -27.133 7.143 30.487 1.00 59.59 200 GLU A C 1
ATOM 1570 O O . GLU A 1 200 ? -28.096 6.544 30.967 1.00 59.59 200 GLU A O 1
ATOM 1575 N N . PHE A 1 201 ? -27.036 7.384 29.180 1.00 66.38 201 PHE A N 1
ATOM 1576 C CA . PHE A 1 201 ? -28.091 7.019 28.232 1.00 66.38 201 PHE A CA 1
ATOM 1577 C C . PHE A 1 201 ? -28.233 5.494 28.083 1.00 66.38 201 PHE A C 1
ATOM 1579 O O . PHE A 1 201 ? -29.342 4.956 28.074 1.00 66.38 201 PHE A O 1
ATOM 1586 N N . GLU A 1 202 ? -27.110 4.776 28.040 1.00 66.62 202 GLU A N 1
ATOM 1587 C CA . GLU A 1 202 ? -27.090 3.309 27.973 1.00 66.62 202 GLU A CA 1
ATOM 1588 C C . GLU A 1 202 ? -27.586 2.651 29.275 1.00 66.62 202 GLU A C 1
ATOM 1590 O O . GLU A 1 202 ? -28.233 1.599 29.232 1.00 66.62 202 GLU A O 1
ATOM 1595 N N . LEU A 1 203 ? -27.349 3.277 30.435 1.00 67.06 203 LEU A N 1
ATOM 1596 C CA . LEU A 1 203 ? -27.877 2.812 31.724 1.00 67.06 203 LEU A CA 1
ATOM 1597 C C . LEU A 1 203 ? -29.406 2.874 31.779 1.00 67.06 203 LEU A C 1
ATOM 1599 O O . LEU A 1 203 ? -30.033 1.949 32.299 1.00 67.06 203 LEU A O 1
ATOM 1603 N N . GLU A 1 204 ? -30.012 3.915 31.209 1.00 72.75 204 GLU A N 1
ATOM 1604 C CA . GLU A 1 204 ? -31.470 4.067 31.166 1.00 72.75 204 GLU A CA 1
ATOM 1605 C C . GLU A 1 204 ? -32.125 3.003 30.269 1.00 72.75 204 GLU A C 1
ATOM 1607 O O . GLU A 1 204 ? -33.132 2.394 30.634 1.00 72.75 204 GLU A O 1
ATOM 1612 N N . ILE A 1 205 ? -31.503 2.694 29.125 1.00 74.38 205 ILE A N 1
ATOM 1613 C CA . ILE A 1 205 ? -31.956 1.623 28.223 1.00 74.38 205 ILE A CA 1
ATOM 1614 C C . ILE A 1 205 ? -31.903 0.256 28.917 1.00 74.38 205 ILE A C 1
ATOM 1616 O O . ILE A 1 205 ? -32.792 -0.576 28.721 1.00 74.38 205 ILE A O 1
ATOM 1620 N N . MET A 1 206 ? -30.873 -0.003 29.726 1.00 69.56 206 MET A N 1
ATOM 1621 C CA . MET A 1 206 ? -30.751 -1.269 30.455 1.00 69.56 206 MET A CA 1
ATOM 1622 C C . MET A 1 206 ? -31.697 -1.366 31.647 1.00 69.56 206 MET A C 1
ATOM 1624 O O . MET A 1 206 ? -32.242 -2.442 31.882 1.00 69.56 206 MET A O 1
ATOM 1628 N N . ARG A 1 207 ? -31.935 -0.264 32.367 1.00 70.06 207 ARG A N 1
ATOM 1629 C CA . ARG A 1 207 ? -32.907 -0.221 33.467 1.00 70.06 207 ARG A CA 1
ATOM 1630 C C . ARG A 1 207 ? -34.318 -0.534 32.968 1.00 70.06 207 ARG A C 1
ATOM 1632 O O . ARG A 1 207 ? -34.985 -1.383 33.549 1.00 70.06 207 ARG A O 1
ATOM 1639 N N . ASN A 1 208 ? -34.724 0.069 31.851 1.00 69.75 208 ASN A N 1
ATOM 1640 C CA . ASN A 1 208 ? -36.047 -0.157 31.266 1.00 69.75 208 ASN A CA 1
ATOM 1641 C C . ASN A 1 208 ? -36.245 -1.607 30.797 1.00 69.75 208 ASN A C 1
ATOM 1643 O O . ASN A 1 208 ? -37.285 -2.194 31.069 1.00 69.75 208 ASN A O 1
ATOM 1647 N N . LYS A 1 209 ? -35.214 -2.238 30.215 1.00 73.44 209 LYS A N 1
ATOM 1648 C CA . LYS A 1 209 ? -35.270 -3.665 29.845 1.00 73.44 209 LYS A CA 1
ATOM 1649 C C . LYS A 1 209 ? -35.413 -4.609 31.043 1.00 73.44 209 LYS A C 1
ATOM 1651 O O . LYS A 1 209 ? -36.005 -5.668 30.897 1.00 73.44 209 LYS A O 1
ATOM 1656 N N . ILE A 1 210 ? -34.866 -4.250 32.206 1.00 64.31 210 ILE A N 1
ATOM 1657 C CA . ILE A 1 210 ? -34.985 -5.060 33.430 1.00 64.31 210 ILE A CA 1
ATOM 1658 C C . ILE A 1 210 ? -36.366 -4.870 34.079 1.00 64.31 210 ILE A C 1
ATOM 1660 O O . ILE A 1 210 ? -36.924 -5.833 34.597 1.00 64.31 210 ILE A O 1
ATOM 1664 N N . CYS A 1 211 ? -36.950 -3.667 34.010 1.00 54.06 211 CYS A N 1
ATOM 1665 C CA . CYS A 1 211 ? -38.315 -3.423 34.490 1.00 54.06 211 CYS A CA 1
ATOM 1666 C C . CYS A 1 211 ? -39.390 -4.143 33.658 1.00 54.06 211 CYS A C 1
ATOM 1668 O O . CYS A 1 211 ? -40.400 -4.559 34.222 1.00 54.06 211 CYS A O 1
ATOM 1670 N N . ASP A 1 212 ? -39.175 -4.330 32.353 1.00 54.75 212 ASP A N 1
ATOM 1671 C CA . ASP A 1 212 ? -40.116 -5.071 31.503 1.00 54.75 212 ASP A CA 1
ATOM 1672 C C . ASP A 1 212 ? -40.151 -6.577 31.850 1.00 54.75 212 ASP A C 1
ATOM 1674 O O . ASP A 1 212 ? -41.226 -7.183 31.842 1.00 54.75 212 ASP A O 1
ATOM 1678 N N . ASP A 1 213 ? -39.020 -7.167 32.258 1.00 51.72 213 ASP A N 1
ATOM 1679 C CA . ASP A 1 213 ? -38.918 -8.589 32.634 1.00 51.72 213 ASP A CA 1
ATOM 1680 C C . ASP A 1 213 ? -39.533 -8.913 34.018 1.00 51.72 213 ASP A C 1
ATOM 1682 O O . ASP A 1 213 ? -39.929 -10.055 34.262 1.00 51.72 213 ASP A O 1
ATOM 1686 N N . GLU A 1 214 ? -39.694 -7.932 34.917 1.00 50.69 214 GLU A N 1
ATOM 1687 C CA . GLU A 1 214 ? -40.388 -8.125 36.209 1.00 50.69 214 GLU A CA 1
ATOM 1688 C C . GLU A 1 214 ? -41.926 -8.041 36.104 1.00 50.69 214 GLU A C 1
ATOM 1690 O O . GLU A 1 214 ? -42.632 -8.349 37.064 1.00 50.69 214 GLU A O 1
ATOM 1695 N N . SER A 1 215 ? -42.475 -7.700 34.931 1.00 48.75 215 SER A N 1
ATOM 1696 C CA . SER A 1 215 ? -43.928 -7.603 34.711 1.00 48.75 215 SER A CA 1
ATOM 1697 C C . SER A 1 215 ? -44.611 -8.916 34.281 1.00 48.75 215 SER A C 1
ATOM 1699 O O . SER A 1 215 ? -45.831 -8.944 34.123 1.00 48.75 215 SER A O 1
ATOM 1701 N N . PHE A 1 216 ? -43.862 -10.021 34.141 1.00 48.72 216 PHE A N 1
ATOM 1702 C CA . PHE A 1 216 ? -44.385 -11.325 33.687 1.00 48.72 216 PHE A CA 1
ATOM 1703 C C . PHE A 1 216 ? -44.273 -12.460 34.724 1.00 48.72 216 PHE A C 1
ATOM 1705 O O . PHE A 1 216 ? -44.262 -13.642 34.375 1.00 48.72 216 PHE A O 1
ATOM 1712 N N . SER A 1 217 ? -44.198 -12.124 36.015 1.00 48.69 217 SER A N 1
ATOM 1713 C CA . SER A 1 217 ? -44.223 -13.116 37.098 1.00 48.69 217 SER A CA 1
ATOM 1714 C C . SER A 1 217 ? -45.155 -12.719 38.246 1.00 48.69 217 SER A C 1
ATOM 1716 O O . SER A 1 217 ? -44.720 -12.506 39.374 1.00 48.69 217 SER A O 1
ATOM 1718 N N . ILE A 1 218 ? -46.455 -12.647 37.938 1.00 42.88 218 ILE A N 1
ATOM 1719 C CA . ILE A 1 218 ? -47.561 -12.982 38.854 1.00 42.88 218 ILE A CA 1
ATOM 1720 C C . ILE A 1 218 ? -48.579 -13.805 38.067 1.00 42.88 218 ILE A C 1
ATOM 1722 O O . ILE A 1 218 ? -48.929 -13.373 36.946 1.00 42.88 218 ILE A O 1
#

Sequence (218 aa):
MLRSTLLNAACYTKKEEAQANADIWYQRAQLALKNGKEQLARDALIQREHELEVMKTIQSQMDTQGVATKKLYEGIKVLDAKIREANSKKEQYIARAKAAESTQKINDMLSGMTGMTSMDAFKRMEEKVEALEAAAEASAEMTLMEEDLLLSSSKLELDRKFMLFESSAAVDDELKKMKQNLLSESFHTKVPENYESSAEFELEIMRNKICDDESFSI

Organism: NCBI:txid49249

Foldseek 3Di:
DVVLVVVLVVLVVLLVVLVVLLVVLCVQLVVCVVVVNNVSSLVSNVSSVVSVVVNVVSVVVNVVSVVVVVVVVVVVVVVVVVVVVVVVVVVVVVVVVVVVVVVVVVVVVVVLVPDDDPVVSVVVVVVVVVVVVVVVVVVVVVVVVCVVVVVPVVVVVVVVVVVVVVPCCVVPVVVVVVVVVVVPPDDDDDDDDDDPPPSVVVVVVVVVVVVVVVVPDD

Secondary structure (DSSP, 8-state):
-HHHHHHHHHHHHHHHHHHHHHHHHHHHHHHHHHTT-HHHHHHHHHHHHHHHHHHHHHHHHHHHHHHHHHHHHHHHHHHHHHHHHHHHHHHHHHHHHHHHHHHHHHHHHHHHHHSS-HHHHHHHHHHHHHHHHHHHHHHHHHHHHHHHHHHHHHHHHHHHHHHHHTT-SHHHHHHHHHHHHTTSS----------HHHHHHHHHHHHHHHHHHGGG--

pLDDT: mean 74.43, std 18.21, range [27.72, 96.88]

InterPro domains:
  IPR007157 PspA/VIPP1 [PF04012] (13-180)
  IPR007157 PspA/VIPP1 [PTHR31088] (14-195)